Protein AF-A0A3C0UHP6-F1 (afdb_monomer_lite)

pLDDT: mean 77.52, std 13.79, range [37.81, 95.75]

Radius of gyration: 27.21 Å; chains: 1; bounding box: 69×40×89 Å

Structure (mmCIF, N/CA/C/O backbone):
data_AF-A0A3C0UHP6-F1
#
_entry.id   AF-A0A3C0UHP6-F1
#
loop_
_atom_site.group_PDB
_atom_site.id
_atom_site.type_symbol
_atom_site.label_atom_id
_atom_site.label_alt_id
_atom_site.label_comp_id
_atom_site.label_asym_id
_atom_site.label_entity_id
_atom_site.label_seq_id
_atom_site.pdbx_PDB_ins_code
_atom_site.Cartn_x
_atom_site.Cartn_y
_atom_site.Cartn_z
_atom_site.occupancy
_atom_site.B_iso_or_equiv
_atom_site.auth_seq_id
_atom_site.auth_comp_id
_atom_site.auth_asym_id
_atom_site.auth_atom_id
_atom_site.pdbx_PDB_model_num
ATOM 1 N N . SER A 1 1 ? 47.769 -12.730 -22.582 1.00 44.06 1 SER A N 1
ATOM 2 C CA . SER A 1 1 ? 48.289 -12.803 -23.960 1.00 44.06 1 SER A CA 1
ATOM 3 C C . SER A 1 1 ? 47.564 -11.748 -24.771 1.00 44.06 1 SER A C 1
ATOM 5 O O . SER A 1 1 ? 46.343 -11.801 -24.819 1.00 44.06 1 SER A O 1
ATOM 7 N N . THR A 1 2 ? 48.274 -10.755 -25.308 1.00 37.81 2 THR A N 1
ATOM 8 C CA . THR A 1 2 ? 47.690 -9.698 -26.149 1.00 37.81 2 THR A CA 1
ATOM 9 C C . THR A 1 2 ? 47.977 -10.060 -27.598 1.00 37.81 2 THR A C 1
ATOM 11 O O . THR A 1 2 ? 49.135 -10.074 -28.009 1.00 37.81 2 THR A O 1
ATOM 14 N N . THR A 1 3 ? 46.952 -10.392 -28.376 1.00 42.47 3 THR A N 1
ATOM 15 C CA . THR A 1 3 ? 47.106 -10.632 -29.815 1.00 42.47 3 THR A CA 1
ATOM 16 C C . THR A 1 3 ? 47.266 -9.299 -30.540 1.00 42.47 3 THR A C 1
ATOM 18 O O . THR A 1 3 ? 46.303 -8.550 -30.691 1.00 42.47 3 THR A O 1
ATOM 21 N N . LEU A 1 4 ? 48.482 -8.995 -30.996 1.00 44.50 4 LEU A N 1
ATOM 22 C CA . LEU A 1 4 ? 48.754 -7.865 -31.885 1.00 44.50 4 LEU A CA 1
ATOM 23 C C . LEU A 1 4 ? 48.432 -8.287 -33.325 1.00 44.50 4 LEU A C 1
ATOM 25 O O . LEU A 1 4 ? 49.255 -8.908 -33.992 1.00 44.50 4 LEU A O 1
ATOM 29 N N . SER A 1 5 ? 47.230 -7.969 -33.812 1.00 54.47 5 SER A N 1
ATOM 30 C CA . SER A 1 5 ? 46.969 -8.012 -35.256 1.00 54.47 5 SER A CA 1
ATOM 31 C C . SER A 1 5 ? 47.718 -6.862 -35.925 1.00 54.47 5 SER A C 1
ATOM 33 O O . SER A 1 5 ? 47.373 -5.694 -35.742 1.00 54.47 5 SER A O 1
ATOM 35 N N . ALA A 1 6 ? 48.755 -7.186 -36.695 1.00 47.06 6 ALA A N 1
ATOM 36 C CA . ALA A 1 6 ? 49.435 -6.232 -37.557 1.00 47.06 6 ALA A CA 1
ATOM 37 C C . ALA A 1 6 ? 48.572 -5.980 -38.804 1.00 47.06 6 ALA A C 1
ATOM 39 O O . ALA A 1 6 ? 48.630 -6.730 -39.775 1.00 47.06 6 ALA A O 1
ATOM 40 N N . ILE A 1 7 ? 47.750 -4.929 -38.777 1.00 55.16 7 ILE A N 1
ATOM 41 C CA . ILE A 1 7 ? 47.148 -4.382 -39.998 1.00 55.16 7 ILE A CA 1
ATOM 42 C C . ILE A 1 7 ? 48.220 -3.508 -40.657 1.00 55.16 7 ILE A C 1
ATOM 44 O O . ILE A 1 7 ? 48.683 -2.540 -40.050 1.00 55.16 7 ILE A O 1
ATOM 48 N N . ALA A 1 8 ? 48.647 -3.874 -41.869 1.00 54.50 8 ALA A N 1
ATOM 49 C CA . ALA A 1 8 ? 49.594 -3.088 -42.657 1.00 54.50 8 ALA A CA 1
ATOM 50 C C . ALA A 1 8 ? 49.076 -1.642 -42.835 1.00 54.50 8 ALA A C 1
ATOM 52 O O . ALA A 1 8 ? 47.868 -1.464 -42.998 1.00 54.50 8 ALA A O 1
ATOM 53 N N . PRO A 1 9 ? 49.943 -0.611 -42.801 1.00 53.06 9 PRO A N 1
ATOM 54 C CA . PRO A 1 9 ? 49.540 0.786 -42.959 1.00 53.06 9 PRO A CA 1
ATOM 55 C C . PRO A 1 9 ? 48.974 1.018 -44.367 1.00 53.06 9 PRO A C 1
ATOM 57 O O . PRO A 1 9 ? 49.699 1.289 -45.319 1.00 53.06 9 PRO A O 1
ATOM 60 N N . GLY A 1 10 ? 47.660 0.865 -44.499 1.00 60.84 10 GLY A N 1
ATOM 61 C CA . GLY A 1 10 ? 46.903 1.038 -45.730 1.00 60.84 10 GLY A CA 1
ATOM 62 C C . GLY A 1 10 ? 45.527 1.628 -45.433 1.00 60.84 10 GLY A C 1
ATOM 63 O O . GLY A 1 10 ? 44.994 1.482 -44.337 1.00 60.84 10 GLY A O 1
ATOM 64 N N . MET A 1 11 ? 44.964 2.333 -46.412 1.00 59.72 11 MET A N 1
ATOM 65 C CA . MET A 1 11 ? 43.648 2.973 -46.326 1.00 59.72 11 MET A CA 1
ATOM 66 C C . MET A 1 11 ? 42.550 1.901 -46.224 1.00 59.72 11 MET A C 1
ATOM 68 O O . MET A 1 11 ? 42.488 1.020 -47.082 1.00 59.72 11 MET A O 1
ATOM 72 N N . ILE A 1 12 ? 41.676 1.967 -45.213 1.00 63.84 12 ILE A N 1
ATOM 73 C CA . ILE A 1 12 ? 40.526 1.054 -45.111 1.00 63.84 12 ILE A CA 1
ATOM 74 C C . ILE A 1 12 ? 39.360 1.679 -45.881 1.00 63.84 12 ILE A C 1
ATOM 76 O O . ILE A 1 12 ? 39.043 2.850 -45.683 1.00 63.84 12 ILE A O 1
ATOM 80 N N . ILE A 1 13 ? 38.714 0.915 -46.763 1.00 64.56 13 ILE A N 1
ATOM 81 C CA . ILE A 1 13 ? 37.487 1.346 -47.444 1.00 64.56 13 ILE A CA 1
ATOM 82 C C . ILE A 1 13 ? 36.313 0.586 -46.829 1.00 64.56 13 ILE A C 1
ATOM 84 O O . ILE A 1 13 ? 36.203 -0.625 -47.004 1.00 64.56 13 ILE A O 1
ATOM 88 N N . VAL A 1 14 ? 35.434 1.294 -46.118 1.00 66.38 14 VAL A N 1
ATOM 89 C CA . VAL A 1 14 ? 34.210 0.731 -45.526 1.00 66.38 14 VAL A CA 1
ATOM 90 C C . VAL A 1 14 ? 33.016 1.294 -46.284 1.00 66.38 14 VAL A C 1
ATOM 92 O O . VAL A 1 14 ? 32.810 2.504 -46.303 1.00 66.38 14 VAL A O 1
ATOM 95 N N . GLY A 1 15 ? 32.255 0.435 -46.968 1.00 71.88 15 GLY A N 1
ATOM 96 C CA . GLY A 1 15 ? 31.067 0.862 -47.723 1.00 71.88 15 GLY A CA 1
ATOM 97 C C . GLY A 1 15 ? 31.342 1.911 -48.815 1.00 71.88 15 GLY A C 1
ATOM 98 O O . GLY A 1 15 ? 30.480 2.733 -49.097 1.00 71.88 15 GLY A O 1
ATOM 99 N N . GLY A 1 16 ? 32.547 1.927 -49.398 1.00 73.06 16 GLY A N 1
ATOM 100 C CA . GLY A 1 16 ? 32.967 2.923 -50.398 1.00 73.06 16 GLY A CA 1
ATOM 101 C C . GLY A 1 16 ? 33.556 4.217 -49.818 1.00 73.06 16 GLY A C 1
ATOM 102 O O . GLY A 1 16 ? 34.071 5.040 -50.574 1.00 73.06 16 GLY A O 1
ATOM 103 N N . VAL A 1 17 ? 33.553 4.386 -48.492 1.00 69.81 17 VAL A N 1
ATOM 104 C CA . VAL A 1 17 ? 34.146 5.540 -47.805 1.00 69.81 17 VAL A CA 1
ATOM 105 C C . VAL A 1 17 ? 35.569 5.207 -47.364 1.00 69.81 17 VAL A C 1
ATOM 107 O O . VAL A 1 17 ? 35.810 4.186 -46.719 1.00 69.81 17 VAL A O 1
ATOM 110 N N . LYS A 1 18 ? 36.525 6.075 -47.714 1.00 71.62 18 LYS A N 1
ATOM 111 C CA . LYS A 1 18 ? 37.921 5.981 -47.266 1.00 71.62 18 LYS A CA 1
ATOM 112 C C . LYS A 1 18 ? 38.011 6.408 -45.801 1.00 71.62 18 LYS A C 1
ATOM 114 O O . LYS A 1 18 ? 37.726 7.558 -45.483 1.00 71.62 18 LYS A O 1
ATOM 119 N N . VAL A 1 19 ? 38.427 5.493 -44.933 1.00 68.06 19 VAL A N 1
ATOM 120 C CA . VAL A 1 19 ? 38.628 5.725 -43.501 1.00 68.06 19 VAL A CA 1
ATOM 121 C C . VAL A 1 19 ? 40.115 5.595 -43.188 1.00 68.06 19 VAL A C 1
ATOM 123 O O . VAL A 1 19 ? 40.749 4.591 -43.523 1.00 68.06 19 VAL A O 1
ATOM 126 N N . ASP A 1 20 ? 40.673 6.622 -42.550 1.00 70.88 20 ASP A N 1
ATOM 127 C CA . ASP A 1 20 ? 42.045 6.594 -42.051 1.00 70.88 20 ASP A CA 1
ATOM 128 C C . ASP A 1 20 ? 42.108 5.754 -40.757 1.00 70.88 20 ASP A C 1
ATOM 130 O O . ASP A 1 20 ? 41.511 6.141 -39.745 1.00 70.88 20 ASP A O 1
ATOM 134 N N . PRO A 1 21 ? 42.810 4.605 -40.750 1.00 63.84 21 PRO A N 1
ATOM 135 C CA . PRO A 1 21 ? 42.878 3.718 -39.590 1.00 63.84 21 PRO A CA 1
ATOM 136 C C . PRO A 1 21 ? 43.678 4.283 -38.406 1.00 63.84 21 PRO A C 1
ATOM 138 O O . PRO A 1 21 ? 43.720 3.630 -37.357 1.00 63.84 21 PRO A O 1
ATOM 141 N N . VAL A 1 22 ? 44.333 5.443 -38.561 1.00 65.31 22 VAL A N 1
ATOM 142 C CA . VAL A 1 22 ? 45.051 6.152 -37.486 1.00 65.31 22 VAL A CA 1
ATOM 143 C C . VAL A 1 22 ? 44.081 6.896 -36.562 1.00 65.31 22 VAL A C 1
ATOM 145 O O . VAL A 1 22 ? 44.326 6.976 -35.363 1.00 65.31 22 VAL A O 1
ATOM 148 N N . ASN A 1 23 ? 42.944 7.359 -37.093 1.00 64.50 23 ASN A N 1
ATOM 149 C CA . ASN A 1 23 ? 41.910 8.066 -36.326 1.00 64.50 23 ASN A CA 1
ATOM 150 C C . ASN A 1 23 ? 40.816 7.132 -35.779 1.00 64.50 23 ASN A C 1
ATOM 152 O O . ASN A 1 23 ? 39.864 7.589 -35.147 1.00 64.50 23 ASN A O 1
ATOM 156 N N . LEU A 1 24 ? 40.928 5.823 -36.021 1.00 65.00 24 LEU A N 1
ATOM 157 C CA . LEU A 1 24 ? 40.020 4.837 -35.445 1.00 65.00 24 LEU A CA 1
ATOM 158 C C . LEU A 1 24 ? 40.378 4.624 -33.972 1.00 65.00 24 LEU A C 1
ATOM 160 O O . LEU A 1 24 ? 41.502 4.228 -33.660 1.00 65.00 24 LEU A O 1
ATOM 164 N N . SER A 1 25 ? 39.423 4.847 -33.068 1.00 62.50 25 SER A N 1
ATOM 165 C CA . SER A 1 25 ? 39.619 4.548 -31.649 1.00 62.50 25 SER A CA 1
ATOM 166 C C . SER A 1 25 ? 39.870 3.048 -31.469 1.00 62.50 25 SER A C 1
ATOM 168 O O . SER A 1 25 ? 38.986 2.223 -31.692 1.00 62.50 25 SER A O 1
ATOM 170 N N . ARG A 1 26 ? 41.101 2.689 -31.086 1.00 65.69 26 ARG A N 1
ATOM 171 C CA . ARG A 1 26 ? 41.510 1.316 -30.721 1.00 65.69 26 ARG A CA 1
ATOM 172 C C . ARG A 1 26 ? 41.445 1.083 -29.217 1.00 65.69 26 ARG A C 1
ATOM 174 O O . ARG A 1 26 ? 41.936 0.071 -28.716 1.00 65.69 26 ARG A O 1
ATOM 181 N N . ASP A 1 27 ? 40.881 2.047 -28.500 1.00 66.75 27 ASP A N 1
ATOM 182 C CA . ASP A 1 27 ? 40.755 2.015 -27.059 1.00 66.75 27 ASP A CA 1
ATOM 183 C C . ASP A 1 27 ? 39.631 1.059 -26.665 1.00 66.75 27 ASP A C 1
ATOM 185 O O . ASP A 1 27 ? 38.471 1.426 -26.448 1.00 66.75 27 ASP A O 1
ATOM 189 N N . THR A 1 28 ? 39.994 -0.218 -26.640 1.00 61.91 28 THR A N 1
ATOM 190 C CA . THR A 1 28 ? 39.111 -1.298 -26.212 1.00 61.91 28 THR A CA 1
ATOM 191 C C . THR A 1 28 ? 38.691 -1.110 -24.759 1.00 61.91 28 THR A C 1
ATOM 193 O O . THR A 1 28 ? 37.546 -1.408 -24.447 1.00 61.91 28 THR A O 1
ATOM 196 N N . ALA A 1 29 ? 39.539 -0.539 -23.895 1.00 63.97 29 ALA A N 1
ATOM 197 C CA . ALA A 1 29 ? 39.235 -0.324 -22.482 1.00 63.97 29 ALA A CA 1
ATOM 198 C C . ALA A 1 29 ? 38.136 0.733 -22.276 1.00 63.97 29 ALA A C 1
ATOM 200 O O . ALA A 1 29 ? 37.159 0.475 -21.571 1.00 63.97 29 ALA A O 1
ATOM 201 N N . ASN A 1 30 ? 38.231 1.892 -22.935 1.00 65.12 30 ASN A N 1
ATOM 202 C CA . ASN A 1 30 ? 37.184 2.915 -22.857 1.00 65.12 30 ASN A CA 1
ATOM 203 C C . ASN A 1 30 ? 35.904 2.505 -23.598 1.00 65.12 30 ASN A C 1
ATOM 205 O O . ASN A 1 30 ? 34.802 2.811 -23.135 1.00 65.12 30 ASN A O 1
ATOM 209 N N . SER A 1 31 ? 36.025 1.758 -24.698 1.00 65.62 31 SER A N 1
ATOM 210 C CA . SER A 1 31 ? 34.866 1.229 -25.426 1.00 65.62 31 SER A CA 1
ATOM 211 C C . SER A 1 31 ? 34.112 0.172 -24.607 1.00 65.62 31 SER A C 1
ATOM 213 O O . SER A 1 31 ? 32.894 0.258 -24.500 1.00 65.62 31 SER A O 1
ATOM 215 N N . LEU A 1 32 ? 34.814 -0.768 -23.958 1.00 64.31 32 LEU A N 1
ATOM 216 C CA . LEU A 1 32 ? 34.223 -1.777 -23.063 1.00 64.31 32 LEU A CA 1
ATOM 217 C C . LEU A 1 32 ? 33.537 -1.139 -21.850 1.00 64.31 32 LEU A C 1
ATOM 219 O O . LEU A 1 32 ? 32.405 -1.496 -21.542 1.00 64.31 32 LEU A O 1
ATOM 223 N N . ASN A 1 33 ? 34.171 -0.158 -21.201 1.00 67.62 33 ASN A N 1
ATOM 224 C CA . ASN A 1 33 ? 33.570 0.550 -20.064 1.00 67.62 33 ASN A CA 1
ATOM 225 C C . ASN A 1 33 ? 32.315 1.344 -20.459 1.00 67.62 33 ASN A C 1
ATOM 227 O O . ASN A 1 33 ? 31.377 1.460 -19.673 1.00 67.62 33 ASN A O 1
ATOM 231 N N . THR A 1 34 ? 32.290 1.902 -21.671 1.00 69.88 34 THR A N 1
ATOM 232 C CA . THR A 1 34 ? 31.124 2.631 -22.187 1.00 69.88 34 THR A CA 1
ATOM 233 C C . THR A 1 34 ? 30.005 1.670 -22.582 1.00 69.88 34 THR A C 1
ATOM 235 O O . THR A 1 34 ? 28.856 1.901 -22.219 1.00 69.88 34 THR A O 1
ATOM 238 N N . LEU A 1 35 ? 30.334 0.561 -23.253 1.00 68.62 35 LEU A N 1
ATOM 239 C CA . LEU A 1 35 ? 29.380 -0.495 -23.597 1.00 68.62 35 LEU A CA 1
ATOM 240 C C . LEU A 1 35 ? 28.770 -1.133 -22.347 1.00 68.62 35 LEU A C 1
ATOM 242 O O . LEU A 1 35 ? 27.560 -1.303 -22.310 1.00 68.62 35 LEU A O 1
ATOM 246 N N . GLY A 1 36 ? 29.567 -1.410 -21.309 1.00 60.06 36 GLY A N 1
ATOM 247 C CA . GLY A 1 36 ? 29.069 -1.914 -20.025 1.00 60.06 36 GLY A CA 1
ATOM 248 C C . GLY A 1 36 ? 28.007 -0.993 -19.421 1.00 60.06 36 GLY A C 1
ATOM 249 O O . GLY A 1 36 ? 26.898 -1.435 -19.156 1.00 60.06 36 GLY A O 1
ATOM 250 N N . LYS A 1 37 ? 28.281 0.318 -19.350 1.00 65.38 37 LYS A N 1
ATOM 251 C CA . LYS A 1 37 ? 27.297 1.316 -18.890 1.00 65.38 37 LYS A CA 1
ATOM 252 C C . LYS A 1 37 ? 26.027 1.356 -19.748 1.00 65.38 37 LYS A C 1
ATOM 254 O O . LYS A 1 37 ? 24.949 1.596 -19.214 1.00 65.38 37 LYS A O 1
ATOM 259 N N . ILE A 1 38 ? 26.147 1.163 -21.064 1.00 68.75 38 ILE A N 1
ATOM 260 C CA . ILE A 1 38 ? 24.998 1.128 -21.983 1.00 68.75 38 ILE A CA 1
ATOM 261 C C . ILE A 1 38 ? 24.155 -0.129 -21.739 1.00 68.75 38 ILE A C 1
ATOM 263 O O . ILE A 1 38 ? 22.936 -0.022 -21.627 1.00 68.75 38 ILE A O 1
ATOM 267 N N . PHE A 1 39 ? 24.787 -1.298 -21.611 1.00 67.62 39 PHE A N 1
ATOM 268 C CA . PHE A 1 39 ? 24.093 -2.550 -21.306 1.00 67.62 39 PHE A CA 1
ATOM 269 C C . PHE A 1 39 ? 23.428 -2.513 -19.926 1.00 67.62 39 PHE A C 1
ATOM 271 O O . PHE A 1 39 ? 22.295 -2.975 -19.798 1.00 67.62 39 PHE A O 1
ATOM 278 N N . ASP A 1 40 ? 24.066 -1.901 -18.925 1.00 72.31 40 ASP A N 1
ATOM 279 C CA . ASP A 1 40 ? 23.478 -1.709 -17.596 1.00 72.31 40 ASP A CA 1
ATOM 280 C C . ASP A 1 40 ? 22.230 -0.818 -17.664 1.00 72.31 40 ASP A C 1
ATOM 282 O O . ASP A 1 40 ? 21.188 -1.163 -17.112 1.00 72.31 40 ASP A O 1
ATOM 286 N N . GLN A 1 41 ? 22.290 0.305 -18.390 1.00 65.19 41 GLN A N 1
ATOM 287 C CA . GLN A 1 41 ? 21.130 1.186 -18.578 1.00 65.19 41 GLN A CA 1
ATOM 288 C C . GLN A 1 41 ? 19.990 0.496 -19.326 1.00 65.19 41 GLN A C 1
ATOM 290 O O . GLN A 1 41 ? 18.830 0.664 -18.954 1.00 65.19 41 GLN A O 1
ATOM 295 N N . GLN A 1 42 ? 20.313 -0.275 -20.367 1.00 69.69 42 GLN A N 1
ATOM 296 C CA . GLN A 1 42 ? 19.319 -1.049 -21.098 1.00 69.69 42 GLN A CA 1
ATOM 297 C C . GLN A 1 42 ? 18.659 -2.087 -20.182 1.00 69.69 42 GLN A C 1
ATOM 299 O O . GLN A 1 42 ? 17.436 -2.145 -20.123 1.00 69.69 42 GLN A O 1
ATOM 304 N N . THR A 1 43 ? 19.454 -2.822 -19.404 1.00 74.56 43 THR A N 1
ATOM 305 C CA . THR A 1 43 ? 18.957 -3.831 -18.458 1.00 74.56 43 THR A CA 1
ATOM 306 C C . THR A 1 43 ? 18.057 -3.205 -17.388 1.00 74.56 43 THR A C 1
ATOM 308 O O . THR A 1 43 ? 16.981 -3.721 -17.104 1.00 74.56 43 THR A O 1
ATOM 311 N N . VAL A 1 44 ? 18.451 -2.060 -16.817 1.00 77.12 44 VAL A N 1
ATOM 312 C CA . VAL A 1 44 ? 17.630 -1.327 -15.835 1.00 77.12 44 VAL A CA 1
ATOM 313 C C . VAL A 1 44 ? 16.326 -0.835 -16.458 1.00 77.12 44 VAL A C 1
ATOM 315 O O . VAL A 1 44 ? 15.272 -0.922 -15.834 1.00 77.12 44 VAL A O 1
ATOM 318 N N . LYS A 1 45 ? 16.369 -0.332 -17.694 1.00 78.62 45 LYS A N 1
ATOM 319 C CA . LYS A 1 45 ? 15.166 0.117 -18.395 1.00 78.62 45 LYS A CA 1
ATOM 320 C C . LYS A 1 45 ? 14.207 -1.045 -18.657 1.00 78.62 45 LYS A C 1
ATOM 322 O O . LYS A 1 45 ? 13.018 -0.904 -18.400 1.00 78.62 45 LYS A O 1
ATOM 327 N N . GLU A 1 46 ? 14.719 -2.192 -19.096 1.00 75.75 46 GLU A N 1
ATOM 328 C CA . GLU A 1 46 ? 13.925 -3.409 -19.296 1.00 75.75 46 GLU A CA 1
ATOM 329 C C . GLU A 1 46 ? 13.282 -3.877 -17.976 1.00 75.75 46 GLU A C 1
ATOM 331 O O . GLU A 1 46 ? 12.095 -4.188 -17.950 1.00 75.75 46 GLU A O 1
ATOM 336 N N . GLN A 1 47 ? 14.012 -3.835 -16.854 1.00 81.75 47 GLN A N 1
ATOM 337 C CA . GLN A 1 47 ? 13.467 -4.120 -15.517 1.00 81.75 47 GLN A CA 1
ATOM 338 C C . GLN A 1 47 ? 12.338 -3.158 -15.117 1.00 81.75 47 GLN A C 1
ATOM 340 O O . GLN A 1 47 ? 11.290 -3.586 -14.631 1.00 81.75 47 GLN A O 1
ATOM 345 N N . GLN A 1 48 ? 12.518 -1.856 -15.350 1.00 84.19 48 GLN A N 1
ATOM 346 C CA . GLN A 1 48 ? 11.504 -0.841 -15.052 1.00 84.19 48 GLN A CA 1
ATOM 347 C C . GLN A 1 48 ? 10.260 -0.977 -15.940 1.00 84.19 48 GLN A C 1
ATOM 349 O O . GLN A 1 48 ? 9.141 -0.806 -15.457 1.00 84.19 48 GLN A O 1
ATOM 354 N N . GLU A 1 49 ? 10.433 -1.319 -17.218 1.00 85.31 49 GLU A N 1
ATOM 355 C CA . GLU A 1 49 ? 9.327 -1.598 -18.138 1.00 85.31 49 GLU A CA 1
ATOM 356 C C . GLU A 1 49 ? 8.556 -2.854 -17.710 1.00 85.31 49 GLU A C 1
ATOM 358 O O . GLU A 1 49 ? 7.328 -2.814 -17.624 1.00 85.31 49 GLU A O 1
ATOM 363 N N . LEU A 1 50 ? 9.256 -3.933 -17.341 1.00 82.50 50 LEU A N 1
ATOM 364 C CA . LEU A 1 50 ? 8.638 -5.150 -16.802 1.00 82.50 50 LEU A CA 1
ATOM 365 C C . LEU A 1 50 ? 7.854 -4.866 -15.513 1.00 82.50 50 LEU A C 1
ATOM 367 O O . LEU A 1 50 ? 6.718 -5.315 -15.377 1.00 82.50 50 LEU A O 1
ATOM 371 N N . ALA A 1 51 ? 8.423 -4.089 -14.588 1.00 87.38 51 ALA A N 1
ATOM 372 C CA . ALA A 1 51 ? 7.744 -3.676 -13.361 1.00 87.38 51 ALA A CA 1
ATOM 373 C C . ALA A 1 51 ? 6.502 -2.818 -13.641 1.00 87.38 51 ALA A C 1
ATOM 375 O O . ALA A 1 51 ? 5.467 -2.999 -13.002 1.00 87.38 51 ALA A O 1
ATOM 376 N N . SER A 1 52 ? 6.579 -1.904 -14.613 1.00 89.75 52 SER A N 1
ATOM 377 C CA . SER A 1 52 ? 5.439 -1.078 -15.017 1.00 89.75 52 SER A CA 1
ATOM 378 C C . SER A 1 52 ? 4.300 -1.924 -15.586 1.00 89.75 52 SER A C 1
ATOM 380 O O . SER A 1 52 ? 3.152 -1.723 -15.199 1.00 89.75 52 SER A O 1
ATOM 382 N N . VAL A 1 53 ? 4.609 -2.875 -16.474 1.00 89.25 53 VAL A N 1
ATOM 383 C CA . VAL A 1 53 ? 3.611 -3.776 -17.074 1.00 89.25 53 VAL A CA 1
ATOM 384 C C . VAL A 1 53 ? 3.015 -4.711 -16.019 1.00 89.25 53 VAL A C 1
ATOM 386 O O . VAL A 1 53 ? 1.806 -4.931 -16.003 1.00 89.25 53 VAL A O 1
ATOM 389 N N . PHE A 1 54 ? 3.840 -5.224 -15.101 1.00 88.56 54 PHE A N 1
ATOM 390 C CA . PHE A 1 54 ? 3.361 -5.986 -13.949 1.00 88.56 54 PHE A CA 1
ATOM 391 C C . PHE A 1 54 ? 2.367 -5.174 -13.111 1.00 88.56 54 PHE A C 1
ATOM 393 O O . PHE A 1 54 ? 1.273 -5.658 -12.837 1.00 88.56 54 PHE A O 1
ATOM 400 N N . GLY A 1 55 ? 2.730 -3.945 -12.728 1.00 90.00 55 GLY A N 1
ATOM 401 C CA . GLY A 1 55 ? 1.880 -3.078 -11.914 1.00 90.00 55 GLY A CA 1
ATOM 402 C C . GLY A 1 55 ? 0.554 -2.748 -12.598 1.00 90.00 55 GLY A C 1
ATOM 403 O O . GLY A 1 55 ? -0.487 -2.797 -11.952 1.00 90.00 55 GLY A O 1
ATOM 404 N N . GLU A 1 56 ? 0.574 -2.473 -13.903 1.00 90.62 56 GLU A N 1
ATOM 405 C CA . GLU A 1 56 ? -0.639 -2.239 -14.696 1.00 90.62 56 GLU A CA 1
ATOM 406 C C . GLU A 1 56 ? -1.619 -3.410 -14.602 1.00 90.62 56 GLU A C 1
ATOM 408 O O . GLU A 1 56 ? -2.788 -3.213 -14.271 1.00 90.62 56 GLU A O 1
ATOM 413 N N . VAL A 1 57 ? -1.131 -4.632 -14.817 1.00 88.31 57 VAL A N 1
ATOM 414 C CA . VAL A 1 57 ? -1.976 -5.829 -14.765 1.00 88.31 57 VAL A CA 1
ATOM 415 C C . VAL A 1 57 ? -2.410 -6.145 -13.337 1.00 88.31 57 VAL A C 1
ATOM 417 O O . VAL A 1 57 ? -3.590 -6.371 -13.089 1.00 88.31 57 VAL A O 1
ATOM 420 N N . ALA A 1 58 ? -1.484 -6.152 -12.381 1.00 88.88 58 ALA A N 1
ATOM 421 C CA . ALA A 1 58 ? -1.766 -6.620 -11.032 1.00 88.88 58 ALA A CA 1
ATOM 422 C C . ALA A 1 58 ? -2.703 -5.675 -10.258 1.00 88.88 58 ALA A C 1
ATOM 424 O O . ALA A 1 58 ? -3.657 -6.152 -9.646 1.00 88.88 58 ALA A O 1
ATOM 425 N N . PHE A 1 59 ? -2.498 -4.352 -10.320 1.00 92.06 59 PHE A N 1
ATOM 426 C CA . PHE A 1 59 ? -3.416 -3.397 -9.682 1.00 92.06 59 PHE A CA 1
ATOM 427 C C . PHE A 1 59 ? -4.797 -3.392 -10.355 1.00 92.06 59 PHE A C 1
ATOM 429 O O . PHE A 1 59 ? -5.812 -3.319 -9.663 1.00 92.06 59 PHE A O 1
ATOM 436 N N . GLY A 1 60 ? -4.854 -3.555 -11.681 1.00 89.50 60 GLY A N 1
ATOM 437 C CA . GLY A 1 60 ? -6.121 -3.701 -12.400 1.00 89.50 60 GLY A CA 1
ATOM 438 C C . GLY A 1 60 ? -6.897 -4.966 -12.003 1.00 89.50 60 GLY A C 1
ATOM 439 O O . GLY A 1 60 ? -8.118 -4.920 -11.840 1.00 89.50 60 GLY A O 1
ATOM 440 N N . GLU A 1 61 ? -6.211 -6.095 -11.796 1.00 86.94 61 GLU A N 1
ATOM 441 C CA . GLU A 1 61 ? -6.840 -7.336 -11.319 1.00 86.94 61 GLU A CA 1
ATOM 442 C C . GLU A 1 61 ? -7.322 -7.228 -9.866 1.00 86.94 61 GLU A C 1
ATOM 444 O O . GLU A 1 61 ? -8.421 -7.694 -9.561 1.00 86.94 61 GLU A O 1
ATOM 449 N N . ILE A 1 62 ? -6.565 -6.565 -8.981 1.00 88.50 62 ILE A N 1
ATOM 450 C CA . ILE A 1 62 ? -7.029 -6.307 -7.608 1.00 88.50 62 ILE A CA 1
ATOM 451 C C . ILE A 1 62 ? -8.296 -5.457 -7.613 1.00 88.50 62 ILE A C 1
ATOM 453 O O . ILE A 1 62 ? -9.226 -5.760 -6.869 1.00 88.50 62 ILE A O 1
ATOM 457 N N . HIS A 1 63 ? -8.369 -4.430 -8.463 1.00 88.81 63 HIS A N 1
ATOM 458 C CA . HIS A 1 63 ? -9.566 -3.604 -8.564 1.00 88.81 63 HIS A CA 1
ATOM 459 C C . HIS A 1 63 ? -10.801 -4.438 -8.939 1.00 88.81 63 HIS A C 1
ATOM 461 O O . HIS A 1 63 ? -11.840 -4.349 -8.287 1.00 88.81 63 HIS A O 1
ATOM 467 N N . LYS A 1 64 ? -10.699 -5.319 -9.938 1.00 86.38 64 LYS A N 1
ATOM 468 C CA . LYS A 1 64 ? -11.819 -6.206 -10.306 1.00 86.38 64 LYS A CA 1
ATOM 469 C C . LYS A 1 64 ? -12.201 -7.136 -9.167 1.00 86.38 64 LYS A C 1
ATOM 471 O O . LYS A 1 64 ? -13.374 -7.244 -8.835 1.00 86.38 64 LYS A O 1
ATOM 476 N N . LEU A 1 65 ? -11.204 -7.753 -8.537 1.00 85.38 65 LEU A N 1
ATOM 477 C CA . LEU A 1 65 ? -11.420 -8.616 -7.388 1.00 85.38 65 LEU A CA 1
ATOM 478 C C . LEU A 1 65 ? -12.113 -7.861 -6.244 1.00 85.38 65 LEU A C 1
ATOM 480 O O . LEU A 1 65 ? -13.004 -8.421 -5.611 1.00 85.38 65 LEU A O 1
ATOM 484 N N . SER A 1 66 ? -11.759 -6.593 -6.009 1.00 86.81 66 SER A N 1
ATOM 485 C CA . SER A 1 66 ? -12.445 -5.749 -5.029 1.00 86.81 66 SER A CA 1
ATOM 486 C C . SER A 1 66 ? -13.902 -5.502 -5.401 1.00 86.81 66 SER A C 1
ATOM 488 O O . SER A 1 66 ? -14.769 -5.685 -4.555 1.00 86.81 66 SER A O 1
ATOM 490 N N . VAL A 1 67 ? -14.202 -5.211 -6.671 1.00 87.62 67 VAL A N 1
ATOM 491 C CA . VAL A 1 67 ? -15.584 -5.036 -7.144 1.00 87.62 67 VAL A CA 1
ATOM 492 C C . VAL A 1 67 ? -16.389 -6.329 -6.978 1.00 87.62 67 VAL A C 1
ATOM 494 O O . VAL A 1 67 ? -17.492 -6.293 -6.436 1.00 87.62 67 VAL A O 1
ATOM 497 N N . ASP A 1 68 ? -15.824 -7.473 -7.369 1.00 86.50 68 ASP A N 1
ATOM 498 C CA . ASP A 1 68 ? -16.482 -8.783 -7.292 1.00 86.50 68 ASP A CA 1
ATOM 499 C C . ASP A 1 68 ? -16.763 -9.222 -5.844 1.00 86.50 68 ASP A C 1
ATOM 501 O O . ASP A 1 68 ? -17.752 -9.909 -5.583 1.00 86.50 68 ASP A O 1
ATOM 505 N N . ASN A 1 69 ? -15.912 -8.817 -4.895 1.00 81.75 69 ASN A N 1
ATOM 506 C CA . ASN A 1 69 ? -16.060 -9.133 -3.471 1.00 81.75 69 ASN A CA 1
ATOM 507 C C . ASN A 1 69 ? -16.712 -8.006 -2.650 1.00 81.75 69 ASN A C 1
ATOM 509 O O . ASN A 1 69 ? -16.889 -8.165 -1.442 1.00 81.75 69 ASN A O 1
ATOM 513 N N . GLY A 1 70 ? -17.081 -6.884 -3.276 1.00 84.31 70 GLY A N 1
ATOM 514 C CA . GLY A 1 70 ? -17.673 -5.730 -2.597 1.00 84.31 70 GLY A CA 1
ATOM 515 C C . GLY A 1 70 ? -16.719 -4.982 -1.660 1.00 84.31 70 GLY A C 1
ATOM 516 O O . GLY A 1 70 ? -17.186 -4.356 -0.711 1.00 84.31 70 GLY A O 1
ATOM 517 N N . TRP A 1 71 ? -15.408 -5.058 -1.898 1.00 84.56 71 TRP A N 1
ATOM 518 C CA . TRP A 1 71 ? -14.409 -4.281 -1.165 1.00 84.56 71 TRP A CA 1
ATOM 519 C C . TRP A 1 71 ? -14.324 -2.871 -1.741 1.00 84.56 71 TRP A C 1
ATOM 521 O O . TRP A 1 71 ? -14.129 -2.682 -2.943 1.00 84.56 71 TRP A O 1
ATOM 531 N N . ASN A 1 72 ? -14.453 -1.879 -0.874 1.00 85.94 72 ASN A N 1
ATOM 532 C CA . ASN A 1 72 ? -14.268 -0.482 -1.222 1.00 85.94 72 ASN A CA 1
ATOM 533 C C . ASN A 1 72 ? -12.777 -0.117 -1.200 1.00 85.94 72 ASN A C 1
ATOM 535 O O . ASN A 1 72 ? -11.943 -0.837 -0.646 1.00 85.94 72 ASN A O 1
ATOM 539 N N . ASP A 1 73 ? -12.438 1.028 -1.794 1.00 84.56 73 ASP A N 1
ATOM 540 C CA . ASP A 1 73 ? -11.115 1.640 -1.625 1.00 84.56 73 ASP A CA 1
ATOM 541 C C . ASP A 1 73 ? -10.782 1.751 -0.139 1.00 84.56 73 ASP A C 1
ATOM 543 O O . ASP A 1 73 ? -11.658 2.080 0.653 1.00 84.56 73 ASP A O 1
ATOM 547 N N . GLY A 1 74 ? -9.543 1.468 0.253 1.00 78.38 74 GLY A N 1
ATOM 548 C CA . GLY A 1 74 ? -9.135 1.491 1.661 1.00 78.38 74 GLY A CA 1
ATOM 549 C C . GLY A 1 74 ? -9.657 0.336 2.526 1.00 78.38 74 GLY A C 1
ATOM 550 O O . GLY A 1 74 ? -9.328 0.296 3.705 1.00 78.38 74 GLY A O 1
ATOM 551 N N . ASP A 1 75 ? -10.411 -0.627 1.986 1.00 79.19 75 ASP A N 1
ATOM 552 C CA . ASP A 1 75 ? -10.742 -1.828 2.757 1.00 79.19 75 ASP A CA 1
ATOM 553 C C . ASP A 1 75 ? -9.475 -2.684 2.994 1.00 79.19 75 ASP A C 1
ATOM 555 O O . ASP A 1 75 ? -8.618 -2.792 2.101 1.00 79.19 75 ASP A O 1
ATOM 559 N N . PRO A 1 76 ? -9.342 -3.359 4.155 1.00 75.62 76 PRO A N 1
ATOM 560 C CA . PRO A 1 76 ? -8.110 -4.050 4.544 1.00 75.62 76 PRO A CA 1
ATOM 561 C C . PRO A 1 76 ? -7.600 -5.074 3.525 1.00 75.62 76 PRO A C 1
ATOM 563 O O . PRO A 1 76 ? -6.394 -5.190 3.311 1.00 75.62 76 PRO A O 1
ATOM 566 N N . GLN A 1 77 ? -8.504 -5.805 2.865 1.00 77.69 77 GLN A N 1
ATOM 567 C CA . GLN A 1 77 ? -8.157 -6.800 1.845 1.00 77.69 77 GLN A CA 1
ATOM 568 C C . GLN A 1 77 ? -7.525 -6.140 0.615 1.00 77.69 77 GLN A C 1
ATOM 570 O O . GLN A 1 77 ? -6.544 -6.646 0.065 1.00 77.69 77 GLN A O 1
ATOM 575 N N . LYS A 1 78 ? -8.060 -4.989 0.198 1.00 83.56 78 LYS A N 1
ATOM 576 C CA . LYS A 1 78 ? -7.566 -4.251 -0.964 1.00 83.56 78 LYS A CA 1
ATOM 577 C C . LYS A 1 78 ? -6.221 -3.589 -0.665 1.00 83.56 78 LYS A C 1
ATOM 579 O O . LYS A 1 78 ? -5.295 -3.727 -1.464 1.00 83.56 78 LYS A O 1
ATOM 584 N N . ILE A 1 79 ? -6.072 -2.991 0.522 1.00 83.06 79 ILE A N 1
ATOM 585 C CA . ILE A 1 79 ? -4.796 -2.446 1.023 1.00 83.06 79 ILE A CA 1
ATOM 586 C C . ILE A 1 79 ? -3.711 -3.525 1.039 1.00 83.06 79 ILE A C 1
ATOM 588 O O . ILE A 1 79 ? -2.614 -3.323 0.514 1.00 83.06 79 ILE A O 1
ATOM 592 N N . ALA A 1 80 ? -4.021 -4.684 1.621 1.00 78.38 80 ALA A N 1
ATOM 593 C CA . ALA A 1 80 ? -3.118 -5.824 1.707 1.00 78.38 80 ALA A CA 1
ATOM 594 C C . ALA A 1 80 ? -2.605 -6.262 0.328 1.00 78.38 80 ALA A C 1
ATOM 596 O O . ALA A 1 80 ? -1.399 -6.423 0.123 1.00 78.38 80 ALA A O 1
ATOM 597 N N . LEU A 1 81 ? -3.514 -6.430 -0.633 1.00 85.44 81 LEU A N 1
ATOM 598 C CA . LEU A 1 81 ? -3.150 -6.830 -1.987 1.00 85.44 81 LEU A CA 1
ATOM 599 C C . LEU A 1 81 ? -2.339 -5.742 -2.702 1.00 85.44 81 LEU A C 1
ATOM 601 O O . LEU A 1 81 ? -1.352 -6.064 -3.366 1.00 85.44 81 LEU A O 1
ATOM 605 N N . HIS A 1 82 ? -2.684 -4.464 -2.518 1.00 91.56 82 HIS A N 1
ATOM 606 C CA . HIS A 1 82 ? -1.896 -3.351 -3.046 1.00 91.56 82 HIS A CA 1
ATOM 607 C C . HIS A 1 82 ? -0.471 -3.347 -2.495 1.00 91.56 82 HIS A C 1
ATOM 609 O O . HIS A 1 82 ? 0.477 -3.168 -3.259 1.00 91.56 82 HIS A O 1
ATOM 615 N N . ALA A 1 83 ? -0.296 -3.606 -1.199 1.00 86.88 83 ALA A N 1
ATOM 616 C CA . ALA A 1 83 ? 1.022 -3.703 -0.589 1.00 86.88 83 ALA A CA 1
ATOM 617 C C . ALA A 1 83 ? 1.845 -4.867 -1.169 1.00 86.88 83 ALA A C 1
ATOM 619 O O . ALA A 1 83 ? 3.022 -4.695 -1.489 1.00 86.88 83 ALA A O 1
ATOM 620 N N . ILE A 1 84 ? 1.240 -6.040 -1.381 1.00 85.25 84 ILE A N 1
ATOM 621 C CA . ILE A 1 84 ? 1.943 -7.168 -2.013 1.00 85.25 84 ILE A CA 1
ATOM 622 C C . ILE A 1 84 ? 2.356 -6.808 -3.449 1.00 85.25 84 ILE A C 1
ATOM 624 O O . ILE A 1 84 ? 3.515 -7.014 -3.815 1.00 85.25 84 ILE A O 1
ATOM 628 N N . VAL A 1 85 ? 1.456 -6.229 -4.254 1.00 90.00 85 VAL A N 1
ATOM 629 C CA . VAL A 1 85 ? 1.791 -5.803 -5.627 1.00 90.00 85 VAL A CA 1
ATOM 630 C C . VAL A 1 85 ? 2.890 -4.756 -5.625 1.00 90.00 85 VAL A C 1
ATOM 632 O O . VAL A 1 85 ? 3.845 -4.890 -6.384 1.00 90.00 85 VAL A O 1
ATOM 635 N N . GLY A 1 86 ? 2.809 -3.748 -4.758 1.00 91.25 86 GLY A N 1
ATOM 636 C CA . GLY A 1 86 ? 3.844 -2.728 -4.631 1.00 91.25 86 GLY A CA 1
ATOM 637 C C . GLY A 1 86 ? 5.213 -3.325 -4.302 1.00 91.25 86 GLY A C 1
ATOM 638 O O . GLY A 1 86 ? 6.212 -2.950 -4.916 1.00 91.25 86 GLY A O 1
ATOM 639 N N . ALA A 1 87 ? 5.269 -4.299 -3.391 1.00 85.31 87 ALA A N 1
ATOM 640 C CA . ALA A 1 87 ? 6.507 -4.977 -3.021 1.00 85.31 87 ALA A CA 1
ATOM 641 C C . ALA A 1 87 ? 7.119 -5.759 -4.196 1.00 85.31 87 ALA A C 1
ATOM 643 O O . ALA A 1 87 ? 8.309 -5.610 -4.481 1.00 85.31 87 ALA A O 1
ATOM 644 N N . VAL A 1 88 ? 6.306 -6.546 -4.909 1.00 85.00 88 VAL A N 1
ATOM 645 C CA . VAL A 1 88 ? 6.756 -7.315 -6.083 1.00 85.00 88 VAL A CA 1
ATOM 646 C C . VAL A 1 88 ? 7.186 -6.379 -7.212 1.00 85.00 88 VAL A C 1
ATOM 648 O O . VAL A 1 88 ? 8.269 -6.542 -7.774 1.00 85.00 88 VAL A O 1
ATOM 651 N N . MET A 1 89 ? 6.385 -5.349 -7.497 1.00 90.88 89 MET A N 1
ATOM 652 C CA . MET A 1 89 ? 6.680 -4.335 -8.508 1.00 90.88 89 MET A CA 1
ATOM 653 C C . MET A 1 89 ? 8.019 -3.645 -8.228 1.00 90.88 89 MET A C 1
ATOM 655 O O . MET A 1 89 ? 8.831 -3.484 -9.139 1.00 90.88 89 MET A O 1
ATOM 659 N N . ALA A 1 90 ? 8.279 -3.267 -6.974 1.00 88.38 90 ALA A N 1
ATOM 660 C CA . ALA A 1 90 ? 9.544 -2.658 -6.588 1.00 88.38 90 ALA A CA 1
ATOM 661 C C . ALA A 1 90 ? 10.733 -3.592 -6.833 1.00 88.38 90 ALA A C 1
ATOM 663 O O . ALA A 1 90 ? 11.705 -3.165 -7.452 1.00 88.38 90 ALA A O 1
ATOM 664 N N . GLN A 1 91 ? 10.644 -4.862 -6.424 1.00 82.31 91 GLN A N 1
ATOM 665 C CA . GLN A 1 91 ? 11.716 -5.837 -6.655 1.00 82.31 91 GLN A CA 1
ATOM 666 C C . GLN A 1 91 ? 11.996 -6.049 -8.147 1.00 82.31 91 GLN A C 1
ATOM 668 O O . GLN A 1 91 ? 13.157 -6.104 -8.547 1.00 82.31 91 GLN A O 1
ATOM 673 N N . MET A 1 92 ? 10.948 -6.119 -8.975 1.00 80.06 92 MET A N 1
ATOM 674 C CA . MET A 1 92 ? 11.089 -6.234 -10.430 1.00 80.06 92 MET A CA 1
ATOM 675 C C . MET A 1 92 ? 11.762 -5.004 -11.048 1.00 80.06 92 MET A C 1
ATOM 677 O O . MET A 1 92 ? 12.538 -5.145 -11.987 1.00 80.06 92 MET A O 1
ATOM 681 N N . GLY A 1 93 ? 11.491 -3.812 -10.509 1.00 83.12 93 GLY A N 1
ATOM 682 C CA . GLY A 1 93 ? 12.041 -2.540 -10.987 1.00 83.12 93 GLY A CA 1
ATOM 683 C C . GLY A 1 93 ? 13.412 -2.171 -10.411 1.00 83.12 93 GLY A C 1
ATOM 684 O O . GLY A 1 93 ? 13.883 -1.060 -10.658 1.00 83.12 93 GLY A O 1
ATOM 685 N N . GLY A 1 94 ? 14.035 -3.057 -9.625 1.00 78.62 94 GLY A N 1
ATOM 686 C CA . GLY A 1 94 ? 15.339 -2.831 -8.988 1.00 78.62 94 GLY A CA 1
ATOM 687 C C . GLY A 1 94 ? 15.299 -2.015 -7.687 1.00 78.62 94 GLY A C 1
ATOM 688 O O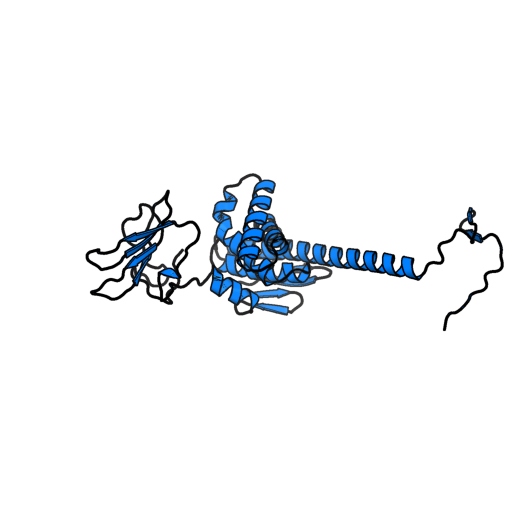 . GLY A 1 94 ? 16.346 -1.588 -7.202 1.00 78.62 94 GLY A O 1
ATOM 689 N N . GLY A 1 95 ? 14.112 -1.781 -7.125 1.00 83.25 95 GLY A N 1
ATOM 690 C CA . GLY A 1 95 ? 13.900 -1.140 -5.827 1.00 83.25 95 GLY A CA 1
ATOM 691 C C . GLY A 1 95 ? 13.730 -2.142 -4.680 1.00 83.25 95 GLY A C 1
ATOM 692 O O . GLY A 1 95 ? 13.694 -3.358 -4.871 1.00 83.25 95 GLY A O 1
ATOM 693 N N . ASP A 1 96 ? 13.608 -1.630 -3.455 1.00 83.19 96 ASP A N 1
ATOM 694 C CA . ASP A 1 96 ? 13.377 -2.456 -2.272 1.00 83.19 96 ASP A CA 1
ATOM 695 C C . ASP A 1 96 ? 11.883 -2.752 -2.044 1.00 83.19 96 ASP A C 1
ATOM 697 O O . ASP A 1 96 ? 11.019 -1.878 -2.151 1.00 83.19 96 ASP A O 1
ATOM 701 N N . ALA A 1 97 ? 11.590 -4.008 -1.691 1.00 79.75 97 ALA A N 1
ATOM 702 C CA . ALA A 1 97 ? 10.231 -4.506 -1.467 1.00 79.75 97 ALA A CA 1
ATOM 703 C C . ALA A 1 97 ? 9.475 -3.715 -0.387 1.00 79.75 97 ALA A C 1
ATOM 705 O O . ALA A 1 97 ? 8.273 -3.498 -0.502 1.00 79.75 97 ALA A O 1
ATOM 706 N N . LEU A 1 98 ? 10.200 -3.280 0.647 1.00 80.12 98 LEU A N 1
ATOM 707 C CA . LEU A 1 98 ? 9.676 -2.538 1.788 1.00 80.12 98 LEU A CA 1
ATOM 708 C C . LEU A 1 98 ? 9.009 -1.236 1.331 1.00 80.12 98 LEU A C 1
ATOM 710 O O . LEU A 1 98 ? 7.826 -1.001 1.565 1.00 80.12 98 LEU A O 1
ATOM 714 N N . SER A 1 99 ? 9.764 -0.413 0.609 1.00 84.69 99 SER A N 1
ATOM 715 C CA . SER A 1 99 ? 9.295 0.873 0.100 1.00 84.69 99 SER A CA 1
ATOM 716 C C . SER A 1 99 ? 8.151 0.707 -0.876 1.00 84.69 99 SER A C 1
ATOM 718 O O . SER A 1 99 ? 7.184 1.458 -0.802 1.00 84.69 99 SER A O 1
ATOM 720 N N . GLY A 1 100 ? 8.253 -0.282 -1.768 1.00 87.38 100 GLY A N 1
ATOM 721 C CA . GLY A 1 100 ? 7.204 -0.572 -2.734 1.00 87.38 100 GLY A CA 1
ATOM 722 C C . GLY A 1 100 ? 5.890 -0.961 -2.072 1.00 87.38 100 GLY A C 1
ATOM 723 O O . GLY A 1 100 ? 4.833 -0.430 -2.410 1.00 87.38 100 GLY A O 1
ATOM 724 N N . GLY A 1 101 ? 5.962 -1.865 -1.095 1.00 85.69 101 GLY A N 1
ATOM 725 C CA . GLY A 1 101 ? 4.780 -2.354 -0.403 1.00 85.69 101 GLY A CA 1
ATOM 726 C C . GLY A 1 101 ? 4.111 -1.285 0.445 1.00 85.69 101 GLY A C 1
ATOM 727 O O . GLY A 1 101 ? 2.901 -1.104 0.345 1.00 85.69 101 GLY A O 1
ATOM 728 N N . VAL A 1 102 ? 4.876 -0.507 1.214 1.00 82.31 102 VAL A N 1
ATOM 729 C CA . VAL A 1 102 ? 4.275 0.586 1.993 1.00 82.31 102 VAL A CA 1
ATOM 730 C C . VAL A 1 102 ? 3.780 1.724 1.134 1.00 82.31 102 VAL A C 1
ATOM 732 O O . VAL A 1 102 ? 2.718 2.261 1.426 1.00 82.31 102 VAL A O 1
ATOM 735 N N . GLY A 1 103 ? 4.498 2.070 0.067 1.00 88.94 103 GLY A N 1
ATOM 736 C CA . GLY A 1 103 ? 4.040 3.089 -0.866 1.00 88.94 103 GLY A CA 1
ATOM 737 C C . GLY A 1 103 ? 2.662 2.743 -1.422 1.00 88.94 103 GLY A C 1
ATOM 738 O O . GLY A 1 103 ? 1.732 3.536 -1.296 1.00 88.94 103 GLY A O 1
ATOM 739 N N . ALA A 1 104 ? 2.511 1.536 -1.971 1.00 92.19 104 ALA A N 1
ATOM 740 C CA . ALA A 1 104 ? 1.249 1.081 -2.545 1.00 92.19 104 ALA A CA 1
ATOM 741 C C . ALA A 1 104 ? 0.143 0.852 -1.500 1.00 92.19 104 ALA A C 1
ATOM 743 O O . ALA A 1 104 ? -0.999 1.237 -1.742 1.00 92.19 104 ALA A O 1
ATOM 744 N N . GLY A 1 105 ? 0.467 0.264 -0.343 1.00 86.00 105 GLY A N 1
ATOM 745 C CA . GLY A 1 105 ? -0.500 0.003 0.726 1.00 86.00 105 GLY A CA 1
ATOM 746 C C . GLY A 1 105 ? -1.045 1.284 1.361 1.00 86.00 105 GLY A C 1
ATOM 747 O O . GLY A 1 105 ? -2.257 1.458 1.443 1.00 86.00 105 GLY A O 1
ATOM 748 N N . VAL A 1 106 ? -0.171 2.225 1.741 1.00 84.38 106 VAL A N 1
ATOM 749 C CA . VAL A 1 106 ? -0.595 3.525 2.297 1.00 84.38 106 VAL A CA 1
ATOM 750 C C . VAL A 1 106 ? -1.361 4.336 1.256 1.00 84.38 106 VAL A C 1
ATOM 752 O O . VAL A 1 106 ? -2.354 4.978 1.586 1.00 84.38 106 VAL A O 1
ATOM 755 N N . ASN A 1 107 ? -0.947 4.278 -0.012 1.00 93.81 107 ASN A N 1
ATOM 756 C CA . ASN A 1 107 ? -1.705 4.906 -1.086 1.00 93.81 107 ASN A CA 1
ATOM 757 C C . ASN A 1 107 ? -3.133 4.356 -1.175 1.00 93.81 107 ASN A C 1
ATOM 759 O O . ASN A 1 107 ? -4.062 5.145 -1.293 1.00 93.81 107 ASN A O 1
ATOM 763 N N . GLU A 1 108 ? -3.309 3.035 -1.081 1.00 91.62 108 GLU A N 1
ATOM 764 C CA . GLU A 1 108 ? -4.639 2.422 -1.107 1.00 91.62 108 GLU A CA 1
ATOM 765 C C . GLU A 1 108 ? -5.482 2.797 0.117 1.00 91.62 108 GLU A C 1
ATOM 767 O O . GLU A 1 108 ? -6.664 3.100 -0.016 1.00 91.62 108 GLU A O 1
ATOM 772 N N . ALA A 1 109 ? -4.868 2.872 1.301 1.00 81.38 109 ALA A N 1
ATOM 773 C CA . ALA A 1 109 ? -5.544 3.341 2.510 1.00 81.38 109 ALA A CA 1
ATOM 774 C C . ALA A 1 109 ? -6.045 4.789 2.367 1.00 81.38 109 ALA A C 1
ATOM 776 O O . ALA A 1 109 ? -7.139 5.130 2.810 1.00 81.38 109 ALA A O 1
ATOM 777 N N . MET A 1 110 ? -5.271 5.641 1.690 1.00 86.38 110 MET A N 1
ATOM 778 C CA . MET A 1 110 ? -5.635 7.032 1.408 1.00 86.38 110 MET A CA 1
ATOM 779 C C . MET A 1 110 ? -6.462 7.204 0.128 1.00 86.38 110 MET A C 1
ATOM 781 O O . MET A 1 110 ? -6.788 8.335 -0.239 1.00 86.38 110 MET A O 1
ATOM 785 N N . GLN A 1 111 ? -6.806 6.121 -0.572 1.00 86.12 111 GLN A N 1
ATOM 786 C CA . GLN A 1 111 ? -7.365 6.203 -1.919 1.00 86.12 111 GLN A CA 1
ATOM 787 C C . GLN A 1 111 ? -8.723 6.913 -1.943 1.00 86.12 111 GLN A C 1
ATOM 789 O O . GLN A 1 111 ? -8.968 7.704 -2.855 1.00 86.12 111 GLN A O 1
ATOM 794 N N . LYS A 1 112 ? -9.551 6.743 -0.898 1.00 85.94 112 LYS A N 1
ATOM 795 C CA . LYS A 1 112 ? -10.808 7.500 -0.730 1.00 85.94 112 LYS A CA 1
ATOM 796 C C . LYS A 1 112 ? -10.561 9.010 -0.771 1.00 85.94 112 LYS A C 1
ATOM 798 O O . LYS A 1 112 ? -11.225 9.721 -1.519 1.00 85.94 112 LYS A O 1
ATOM 803 N N . GLU A 1 113 ? -9.564 9.494 -0.036 1.00 84.19 113 GLU A N 1
ATOM 804 C CA . GLU A 1 113 ? -9.218 10.918 0.005 1.00 84.19 113 GLU A CA 1
ATOM 805 C C . GLU A 1 113 ? -8.558 11.394 -1.290 1.00 84.19 113 GLU A C 1
ATOM 807 O O . GLU A 1 113 ? -8.867 12.472 -1.799 1.00 84.19 113 GLU A O 1
ATOM 812 N N . LEU A 1 114 ? -7.679 10.576 -1.872 1.00 85.69 114 LEU A N 1
ATOM 813 C CA . LEU A 1 114 ? -7.032 10.871 -3.151 1.00 85.69 114 LEU A CA 1
ATOM 814 C C . LEU A 1 114 ? -8.051 10.952 -4.296 1.00 85.69 114 LEU A C 1
ATOM 816 O O . LEU A 1 114 ? -7.878 11.758 -5.211 1.00 85.69 114 LEU A O 1
ATOM 820 N N . SER A 1 115 ? -9.141 10.184 -4.230 1.00 86.44 115 SER A N 1
ATOM 821 C CA . SER A 1 115 ? -10.211 10.204 -5.232 1.00 86.44 115 SER A CA 1
ATOM 822 C C . SER A 1 115 ? -10.897 11.576 -5.353 1.00 86.44 115 SER A C 1
ATOM 824 O O . SER A 1 115 ? -11.344 11.943 -6.444 1.00 86.44 115 SER A O 1
ATOM 826 N N . ASN A 1 116 ? -10.864 12.398 -4.293 1.00 88.31 116 ASN A N 1
ATOM 827 C CA . ASN A 1 116 ? -11.380 13.772 -4.305 1.00 88.31 116 ASN A CA 1
ATOM 828 C C . ASN A 1 116 ? -10.587 14.703 -5.243 1.00 88.31 116 ASN A C 1
ATOM 830 O O . ASN A 1 116 ? -11.093 15.745 -5.667 1.00 88.31 116 ASN A O 1
ATOM 834 N N . ILE A 1 117 ? -9.350 14.340 -5.602 1.00 87.31 117 ILE A N 1
ATOM 835 C CA . ILE A 1 117 ? -8.559 15.038 -6.619 1.00 87.31 117 ILE A CA 1
ATOM 836 C C . ILE A 1 117 ? -9.027 14.547 -7.991 1.00 87.31 117 ILE A C 1
ATOM 838 O O . ILE A 1 117 ? -8.692 13.441 -8.406 1.00 87.31 117 ILE A O 1
ATOM 842 N N . THR A 1 118 ? -9.819 15.351 -8.702 1.00 89.38 118 THR A N 1
ATOM 843 C CA . THR A 1 118 ? -10.445 14.941 -9.974 1.00 89.38 118 THR A CA 1
ATOM 844 C C . THR A 1 118 ? -9.497 14.948 -11.171 1.00 89.38 118 THR A C 1
ATOM 846 O O . THR A 1 118 ? -9.744 14.226 -12.133 1.00 89.38 118 THR A O 1
ATOM 849 N N . ASP A 1 119 ? -8.423 15.742 -11.134 1.00 90.88 119 ASP A N 1
ATOM 850 C CA . ASP A 1 119 ? -7.402 15.738 -12.183 1.00 90.88 119 ASP A CA 1
ATOM 851 C C . ASP A 1 119 ? -6.514 14.481 -12.048 1.00 90.88 119 ASP A C 1
ATOM 853 O O . ASP A 1 119 ? -5.828 14.337 -11.030 1.00 90.88 119 ASP A O 1
ATOM 857 N N . PRO A 1 120 ? -6.489 13.572 -13.044 1.00 88.19 120 PRO A N 1
ATOM 858 C CA . PRO A 1 120 ? -5.785 12.295 -12.914 1.00 88.19 120 PRO A CA 1
ATOM 859 C C . PRO A 1 120 ? -4.270 12.442 -12.749 1.00 88.19 120 PRO A C 1
ATOM 861 O O . PRO A 1 120 ? -3.643 11.663 -12.029 1.00 88.19 120 PRO A O 1
ATOM 864 N N . ALA A 1 121 ? -3.669 13.446 -13.393 1.00 90.81 121 ALA A N 1
ATOM 865 C CA . ALA A 1 121 ? -2.233 13.678 -13.307 1.00 90.81 121 ALA A CA 1
ATOM 866 C C . ALA A 1 121 ? -1.857 14.236 -11.928 1.00 90.81 121 ALA A C 1
ATOM 868 O O . ALA A 1 121 ? -0.894 13.777 -11.314 1.00 90.81 121 ALA A O 1
ATOM 869 N N . LEU A 1 122 ? -2.638 15.187 -11.411 1.00 90.56 122 LEU A N 1
ATOM 870 C CA . LEU A 1 122 ? -2.461 15.733 -10.071 1.00 90.56 122 LEU A CA 1
ATOM 871 C C . LEU A 1 122 ? -2.690 14.664 -9.004 1.00 90.56 122 LEU A C 1
ATOM 873 O O . LEU A 1 122 ? -1.913 14.586 -8.054 1.00 90.56 122 LEU A O 1
ATOM 877 N N . ARG A 1 123 ? -3.705 13.812 -9.176 1.00 92.56 123 ARG A N 1
ATOM 878 C CA . ARG A 1 123 ? -3.962 12.679 -8.286 1.00 92.56 123 ARG A CA 1
ATOM 879 C C . ARG A 1 123 ? -2.774 11.722 -8.265 1.00 92.56 123 ARG A C 1
ATOM 881 O O . ARG A 1 123 ? -2.295 11.366 -7.195 1.00 92.56 123 ARG A O 1
ATOM 888 N N . GLN A 1 124 ? -2.239 11.369 -9.433 1.00 92.75 124 GLN A N 1
ATOM 889 C CA . GLN A 1 124 ? -1.066 10.504 -9.531 1.00 92.75 124 GLN A CA 1
ATOM 890 C C . GLN A 1 124 ? 0.174 11.118 -8.856 1.00 92.75 124 GLN A C 1
ATOM 892 O O . GLN A 1 124 ? 0.923 10.415 -8.177 1.00 92.75 124 GLN A O 1
ATOM 897 N N . TRP A 1 125 ? 0.387 12.428 -9.000 1.00 93.81 125 TRP A N 1
ATOM 898 C CA . TRP A 1 125 ? 1.464 13.136 -8.303 1.00 93.81 125 TRP A CA 1
ATOM 899 C C . TRP A 1 125 ? 1.248 13.206 -6.789 1.00 93.81 125 TRP A C 1
ATOM 901 O O . TRP A 1 125 ? 2.208 13.048 -6.035 1.00 93.81 125 TRP A O 1
ATOM 911 N N . ALA A 1 126 ? 0.011 13.399 -6.330 1.00 88.25 126 ALA A N 1
ATOM 912 C CA . ALA A 1 126 ? -0.329 13.350 -4.911 1.00 88.25 126 ALA A CA 1
ATOM 913 C C . ALA A 1 126 ? -0.021 11.963 -4.328 1.00 88.25 126 ALA A C 1
ATOM 915 O O . ALA A 1 126 ? 0.675 11.861 -3.320 1.00 88.25 126 ALA A O 1
ATOM 916 N N . SER A 1 127 ? -0.420 10.903 -5.029 1.00 92.50 127 SER A N 1
ATOM 917 C CA . SER A 1 127 ? -0.076 9.517 -4.704 1.00 92.50 127 SER A CA 1
ATOM 918 C C . SER A 1 127 ? 1.426 9.269 -4.656 1.00 92.50 127 SER A C 1
ATOM 920 O O . SER A 1 127 ? 1.922 8.675 -3.701 1.00 92.50 127 SER A O 1
ATOM 922 N N . TYR A 1 128 ? 2.181 9.783 -5.630 1.00 95.75 128 TYR A N 1
ATOM 923 C CA . TYR A 1 128 ? 3.640 9.700 -5.607 1.00 95.75 128 TYR A CA 1
ATOM 924 C C . TYR A 1 128 ? 4.225 10.321 -4.329 1.00 95.75 128 TYR A C 1
ATOM 926 O O . TYR A 1 128 ? 5.129 9.752 -3.717 1.00 95.75 128 TYR A O 1
ATOM 934 N N . VAL A 1 129 ? 3.717 11.481 -3.903 1.00 87.25 129 VAL A N 1
ATOM 935 C CA . VAL A 1 129 ? 4.174 12.167 -2.684 1.00 87.25 129 VAL A CA 1
ATOM 936 C C . VAL A 1 129 ? 3.799 11.383 -1.427 1.00 87.25 129 VAL A C 1
ATOM 938 O O . VAL A 1 129 ? 4.655 11.219 -0.553 1.00 87.25 129 VAL A O 1
ATOM 941 N N . VAL A 1 130 ? 2.568 10.870 -1.347 1.00 85.31 130 VAL A N 1
ATOM 942 C CA . VAL A 1 130 ? 2.103 10.004 -0.250 1.00 85.31 130 VAL A CA 1
ATOM 943 C C . VAL A 1 130 ? 3.020 8.791 -0.124 1.00 85.31 130 VAL 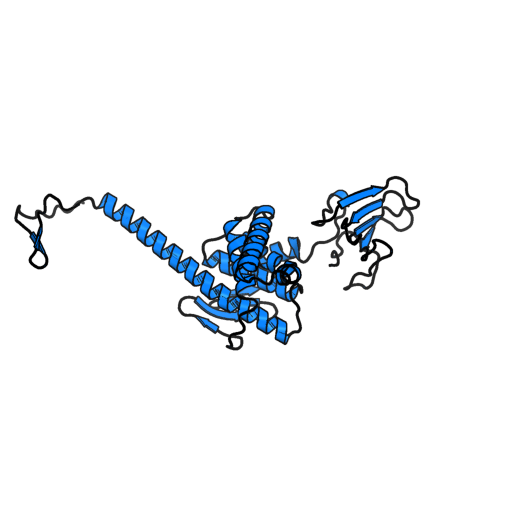A C 1
ATOM 945 O O . VAL A 1 130 ? 3.653 8.605 0.915 1.00 85.31 130 VAL A O 1
ATOM 948 N N . GLY A 1 131 ? 3.198 8.032 -1.207 1.00 85.56 131 GLY A N 1
ATOM 949 C CA . GLY A 1 131 ? 4.041 6.840 -1.205 1.00 85.56 131 GLY A CA 1
ATOM 950 C C . GLY A 1 131 ? 5.511 7.136 -0.911 1.00 85.56 131 GLY A C 1
ATOM 951 O O . GLY A 1 131 ? 6.155 6.401 -0.164 1.00 85.56 131 GLY A O 1
ATOM 952 N N . SER A 1 132 ? 6.044 8.246 -1.434 1.00 81.62 132 SER A N 1
ATOM 953 C CA . SER A 1 132 ? 7.422 8.672 -1.153 1.00 81.62 132 SER A CA 1
ATOM 954 C C . SER A 1 132 ? 7.632 8.984 0.323 1.00 81.62 132 SER A C 1
ATOM 956 O O . SER A 1 132 ? 8.660 8.628 0.902 1.00 81.62 132 SER A O 1
ATOM 958 N N . THR A 1 133 ? 6.661 9.660 0.935 1.00 73.31 133 THR A N 1
ATOM 959 C CA . THR A 1 133 ? 6.700 10.030 2.351 1.00 73.31 133 THR A CA 1
ATOM 960 C C . THR A 1 133 ? 6.561 8.792 3.223 1.00 73.31 133 THR A C 1
ATOM 962 O O . THR A 1 133 ? 7.374 8.595 4.125 1.00 73.31 133 THR A O 1
ATOM 965 N N . ALA A 1 134 ? 5.613 7.915 2.896 1.00 75.81 134 ALA A N 1
ATOM 966 C CA . ALA A 1 134 ? 5.387 6.661 3.596 1.00 75.81 134 ALA A CA 1
ATOM 967 C C . ALA A 1 134 ? 6.641 5.773 3.582 1.00 75.81 134 ALA A C 1
ATOM 969 O O . ALA A 1 134 ? 7.125 5.370 4.641 1.00 75.81 134 ALA A O 1
ATOM 970 N N . ALA A 1 135 ? 7.252 5.561 2.410 1.00 77.56 135 ALA A N 1
ATOM 971 C CA . ALA A 1 135 ? 8.498 4.803 2.293 1.00 77.56 135 ALA A CA 1
ATOM 972 C C . ALA A 1 135 ? 9.645 5.443 3.087 1.00 77.56 135 ALA A C 1
ATOM 974 O O . ALA A 1 135 ? 10.385 4.746 3.777 1.00 77.56 135 ALA A O 1
ATOM 975 N N . LYS A 1 136 ? 9.768 6.775 3.064 1.00 71.94 136 LYS A N 1
ATOM 976 C CA . LYS A 1 136 ? 10.788 7.485 3.847 1.00 71.94 136 LYS A CA 1
ATOM 977 C C . LYS A 1 136 ? 10.611 7.281 5.354 1.00 71.94 136 LYS A C 1
ATOM 979 O O . LYS A 1 136 ? 11.588 7.010 6.048 1.00 71.94 136 LYS A O 1
ATOM 984 N N . LEU A 1 137 ? 9.384 7.402 5.864 1.00 67.00 137 LEU A N 1
ATOM 985 C CA . LEU A 1 137 ? 9.047 7.159 7.277 1.00 67.00 137 LEU A CA 1
ATOM 986 C C . LEU A 1 137 ? 9.238 5.688 7.669 1.00 67.00 137 LEU A C 1
ATOM 988 O O . LEU A 1 137 ? 9.503 5.353 8.823 1.00 67.00 137 LEU A O 1
ATOM 992 N N . ALA A 1 138 ? 9.142 4.800 6.688 1.00 68.31 138 ALA A N 1
ATOM 993 C CA . ALA A 1 138 ? 9.491 3.399 6.792 1.00 68.31 138 ALA A CA 1
ATOM 994 C C . ALA A 1 138 ? 10.998 3.098 6.796 1.00 68.31 138 ALA A C 1
ATOM 996 O O . ALA A 1 138 ? 11.365 1.942 6.989 1.00 68.31 138 ALA A O 1
ATOM 997 N N . GLY A 1 139 ? 11.861 4.107 6.632 1.00 72.00 139 GLY A N 1
ATOM 998 C CA . GLY A 1 139 ? 13.309 3.919 6.506 1.00 72.00 139 GLY A CA 1
ATOM 999 C C . GLY A 1 139 ? 13.739 3.387 5.135 1.00 72.00 139 GLY A C 1
ATOM 1000 O O . GLY A 1 139 ? 14.876 2.953 4.977 1.00 72.00 139 GLY A O 1
ATOM 1001 N N . GLY A 1 140 ? 12.830 3.408 4.161 1.00 76.12 140 GLY A N 1
ATOM 1002 C CA . GLY A 1 140 ? 13.036 2.949 2.797 1.00 76.12 140 GLY A CA 1
ATOM 1003 C C . GLY A 1 140 ? 13.355 4.072 1.805 1.00 76.12 140 GLY A C 1
ATOM 1004 O O . GLY A 1 140 ? 13.593 5.229 2.161 1.00 76.12 140 GLY A O 1
ATOM 1005 N N . THR A 1 141 ? 13.352 3.713 0.525 1.00 84.88 141 THR A N 1
ATOM 1006 C CA . THR A 1 141 ? 13.635 4.567 -0.626 1.00 84.88 141 THR A CA 1
ATOM 1007 C C . THR A 1 141 ? 12.384 5.352 -1.052 1.00 84.88 141 THR A C 1
ATOM 1009 O O . THR A 1 141 ? 11.431 4.755 -1.567 1.00 84.88 141 THR A O 1
ATOM 1012 N N . PRO A 1 142 ? 12.376 6.696 -0.942 1.00 85.81 142 PRO A N 1
ATOM 1013 C CA . PRO A 1 142 ? 11.221 7.514 -1.320 1.00 85.81 142 PRO A CA 1
ATOM 1014 C C . PRO A 1 142 ? 10.788 7.303 -2.775 1.00 85.81 142 PRO A C 1
ATOM 1016 O O . PRO A 1 142 ? 9.606 7.185 -3.064 1.00 85.81 142 PRO A O 1
ATOM 1019 N N . GLN A 1 143 ? 11.742 7.198 -3.700 1.00 92.00 143 GLN A N 1
ATOM 1020 C CA . GLN A 1 143 ? 11.466 7.035 -5.129 1.00 92.00 143 GLN A CA 1
ATOM 1021 C C . GLN A 1 143 ? 10.727 5.724 -5.426 1.00 92.00 143 GLN A C 1
ATOM 1023 O O . GLN A 1 143 ? 9.811 5.715 -6.244 1.00 92.00 143 GLN A O 1
ATOM 1028 N N . THR A 1 144 ? 11.090 4.639 -4.735 1.00 89.69 144 THR A N 1
ATOM 1029 C CA . THR A 1 144 ? 10.441 3.327 -4.864 1.00 89.69 144 THR A CA 1
ATOM 1030 C C . THR A 1 144 ? 9.017 3.348 -4.304 1.00 89.69 144 THR A C 1
ATOM 1032 O O . THR A 1 144 ? 8.095 2.824 -4.929 1.00 89.69 144 THR A O 1
ATOM 1035 N N . GLY A 1 145 ? 8.807 3.985 -3.147 1.00 86.12 145 GLY A N 1
ATOM 1036 C CA . GLY A 1 145 ? 7.464 4.135 -2.578 1.00 86.12 145 GLY A CA 1
ATOM 1037 C C . GLY A 1 145 ? 6.565 5.041 -3.408 1.00 86.12 145 GLY A C 1
ATOM 1038 O O . GLY A 1 145 ? 5.395 4.739 -3.625 1.00 86.12 145 GLY A O 1
ATOM 1039 N N . GLY A 1 146 ? 7.113 6.136 -3.932 1.00 91.88 146 GLY A N 1
ATOM 1040 C CA . GLY A 1 146 ? 6.369 7.0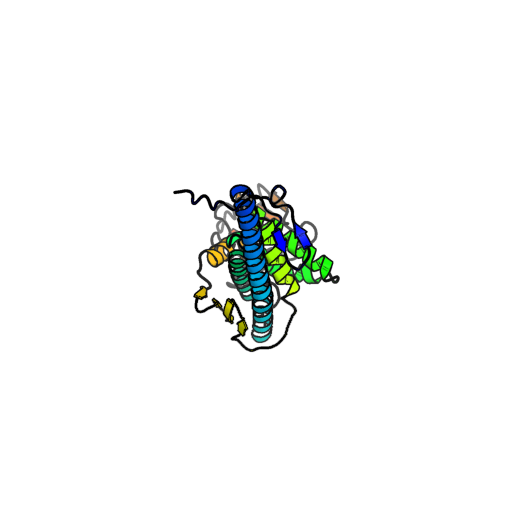43 -4.795 1.00 91.88 146 GLY A CA 1
ATOM 1041 C C . GLY A 1 146 ? 5.970 6.402 -6.120 1.00 91.88 146 GLY A C 1
ATOM 1042 O O . GLY A 1 146 ? 4.824 6.541 -6.542 1.00 91.88 146 GLY A O 1
ATOM 1043 N N . SER A 1 147 ? 6.879 5.681 -6.782 1.00 95.06 147 SER A N 1
ATOM 1044 C CA . SER A 1 147 ? 6.590 5.066 -8.084 1.00 95.06 147 SER A CA 1
ATOM 1045 C C . SER A 1 147 ? 5.526 3.968 -7.991 1.00 95.06 147 SER A C 1
ATOM 1047 O O . SER A 1 147 ? 4.647 3.890 -8.850 1.00 95.06 147 SER A O 1
ATOM 1049 N N . THR A 1 148 ? 5.557 3.164 -6.929 1.00 93.25 148 THR A N 1
ATOM 1050 C CA . THR A 1 148 ? 4.563 2.109 -6.674 1.00 93.25 148 THR A CA 1
ATOM 1051 C C . THR A 1 148 ? 3.204 2.676 -6.268 1.00 93.25 148 THR A C 1
ATOM 1053 O O . THR A 1 148 ? 2.197 2.221 -6.801 1.00 93.25 148 THR A O 1
ATOM 1056 N N . ALA A 1 149 ? 3.154 3.725 -5.438 1.00 94.31 149 ALA A N 1
ATOM 1057 C CA . ALA A 1 149 ? 1.917 4.449 -5.126 1.00 94.31 149 ALA A CA 1
ATOM 1058 C C . ALA A 1 149 ? 1.285 5.101 -6.366 1.00 94.31 149 ALA A C 1
ATOM 1060 O O . ALA A 1 149 ? 0.094 4.953 -6.626 1.00 94.31 149 ALA A O 1
ATOM 1061 N N . ALA A 1 150 ? 2.096 5.782 -7.182 1.00 95.31 150 ALA A N 1
ATOM 1062 C CA . ALA A 1 150 ? 1.644 6.392 -8.429 1.00 95.31 150 ALA A CA 1
ATOM 1063 C C . ALA A 1 150 ? 1.133 5.355 -9.443 1.00 95.31 150 ALA A C 1
ATOM 1065 O O . ALA A 1 150 ? 0.210 5.642 -10.207 1.00 95.31 150 ALA A O 1
ATOM 1066 N N . SER A 1 151 ? 1.739 4.164 -9.465 1.00 94.62 151 SER A N 1
ATOM 1067 C CA . SER A 1 151 ? 1.274 3.025 -10.262 1.00 94.62 151 SER A CA 1
ATOM 1068 C C . SER A 1 151 ? -0.050 2.480 -9.729 1.00 94.62 151 SER A C 1
ATOM 1070 O O . SER A 1 151 ? -0.985 2.316 -10.510 1.00 94.62 151 SER A O 1
ATOM 1072 N N . GLY A 1 152 ? -0.156 2.293 -8.408 1.00 90.44 152 GLY A N 1
ATOM 1073 C CA . GLY A 1 152 ? -1.380 1.883 -7.722 1.00 90.44 152 GLY A CA 1
ATOM 1074 C C . GLY A 1 152 ? -2.552 2.772 -8.111 1.00 90.44 152 GLY A C 1
ATOM 1075 O O . GLY A 1 152 ? -3.514 2.289 -8.688 1.00 90.44 152 GLY A O 1
ATOM 1076 N N . THR A 1 153 ? -2.433 4.086 -7.938 1.00 91.88 153 THR A N 1
ATOM 1077 C CA . THR A 1 153 ? -3.509 5.022 -8.301 1.00 91.88 153 THR A CA 1
ATOM 1078 C C . THR A 1 153 ? -3.835 5.050 -9.785 1.00 91.88 153 THR A C 1
ATOM 1080 O O . THR A 1 153 ? -5.005 5.101 -10.148 1.00 91.88 153 THR A O 1
ATOM 1083 N N . LYS A 1 154 ? -2.824 5.027 -10.662 1.00 91.44 154 LYS A N 1
ATOM 1084 C CA . LYS A 1 154 ? -3.058 5.062 -12.113 1.00 91.44 154 LYS A CA 1
ATOM 1085 C C . LYS A 1 154 ? -3.823 3.830 -12.594 1.00 91.44 154 LYS A C 1
ATOM 1087 O O . LYS A 1 154 ? -4.643 3.938 -13.499 1.00 91.44 154 LYS A O 1
ATOM 1092 N N . ASN A 1 155 ? -3.513 2.670 -12.022 1.00 89.62 155 ASN A N 1
ATOM 1093 C CA . ASN A 1 155 ? -3.969 1.385 -12.536 1.00 89.62 155 ASN A CA 1
ATOM 1094 C C . ASN A 1 155 ? -5.156 0.806 -11.741 1.00 89.62 155 ASN A C 1
ATOM 1096 O O . ASN A 1 155 ? -5.847 -0.065 -12.259 1.00 89.62 155 ASN A O 1
ATOM 1100 N N . ASN A 1 156 ? -5.474 1.350 -10.557 1.00 79.81 156 ASN A N 1
ATOM 1101 C CA . ASN A 1 156 ? -6.652 1.017 -9.732 1.00 79.81 156 ASN A CA 1
ATOM 1102 C C . ASN A 1 156 ? -7.990 1.552 -10.301 1.00 79.81 156 ASN A C 1
ATOM 1104 O O . ASN A 1 156 ? -8.989 1.609 -9.597 1.00 79.81 156 ASN A O 1
ATOM 1108 N N . GLU A 1 157 ? -8.028 1.948 -11.576 1.00 70.06 157 GLU A N 1
ATOM 1109 C CA . GLU A 1 157 ? -9.253 2.311 -12.316 1.00 70.06 157 GLU A CA 1
ATOM 1110 C C . GLU A 1 157 ? -9.284 1.700 -13.738 1.00 70.06 157 GLU A C 1
ATOM 1112 O O . GLU A 1 157 ? -10.293 1.780 -14.443 1.00 70.06 157 GLU A O 1
ATOM 1117 N N . LEU A 1 158 ? -8.192 1.062 -14.189 1.00 57.44 158 LEU A N 1
ATOM 1118 C CA . LEU A 1 158 ? -8.061 0.506 -15.540 1.00 57.44 158 LEU A CA 1
ATOM 1119 C C . LEU A 1 158 ? -8.660 -0.908 -15.603 1.00 57.44 158 LEU A C 1
ATOM 1121 O O . LEU A 1 158 ? -7.963 -1.916 -15.686 1.00 57.44 158 LEU A O 1
ATOM 1125 N N . GLY A 1 159 ? -9.988 -0.996 -15.577 1.00 50.16 159 GLY A N 1
ATOM 1126 C CA . GLY A 1 159 ? -10.713 -2.250 -15.779 1.00 50.16 159 GLY A CA 1
ATOM 1127 C C . GLY A 1 159 ? -10.695 -2.725 -17.240 1.00 50.16 159 GLY A C 1
ATOM 1128 O O . GLY A 1 159 ? -11.717 -2.636 -17.914 1.00 50.16 159 GLY A O 1
ATOM 1129 N N . TYR A 1 160 ? -9.576 -3.263 -17.745 1.00 42.56 160 TYR A N 1
ATOM 1130 C CA . TYR A 1 160 ? -9.567 -4.040 -18.999 1.00 42.56 160 TYR A CA 1
ATOM 1131 C C . TYR A 1 160 ? -9.413 -5.543 -18.715 1.00 42.56 160 TYR A C 1
ATOM 1133 O O . TYR A 1 160 ? -8.502 -5.972 -18.015 1.00 42.56 160 TYR A O 1
ATOM 1141 N N . VAL A 1 161 ? -10.369 -6.335 -19.205 1.00 43.12 161 VAL A N 1
ATOM 1142 C CA . VAL A 1 161 ? -10.624 -7.777 -18.981 1.00 43.12 161 VAL A CA 1
ATOM 1143 C C . VAL A 1 161 ? -9.439 -8.681 -19.344 1.00 43.12 161 VAL A C 1
ATOM 1145 O O . VAL A 1 161 ? -9.005 -8.561 -20.480 1.00 43.12 161 VAL A O 1
ATOM 1148 N N . ILE A 1 162 ? -9.040 -9.636 -18.471 1.00 44.25 162 ILE A N 1
ATOM 1149 C CA . ILE A 1 162 ? -8.970 -11.107 -18.702 1.00 44.25 162 ILE A CA 1
ATOM 1150 C C . ILE A 1 162 ? -9.039 -11.806 -17.323 1.00 44.25 162 ILE A C 1
ATOM 1152 O O . ILE A 1 162 ? -8.213 -11.531 -16.467 1.00 44.25 162 ILE A O 1
ATOM 1156 N N . SER A 1 163 ? -10.018 -12.682 -17.084 1.00 50.97 163 SER A N 1
ATOM 1157 C CA . SER A 1 163 ? -10.214 -13.397 -15.809 1.00 50.97 163 SER A CA 1
ATOM 1158 C C . SER A 1 163 ? -8.948 -14.058 -15.246 1.00 50.97 163 SER A C 1
ATOM 1160 O O . SER A 1 163 ? -8.398 -14.931 -15.910 1.00 50.97 163 SER A O 1
ATOM 1162 N N . GLY A 1 164 ? -8.580 -13.721 -14.000 1.00 61.34 164 GLY A N 1
ATOM 1163 C CA . GLY A 1 164 ? -7.899 -14.544 -12.976 1.00 61.34 164 GLY A CA 1
ATOM 1164 C C . GLY A 1 164 ? -6.508 -15.114 -13.284 1.00 61.34 164 GLY A C 1
ATOM 1165 O O . GLY A 1 164 ? -5.803 -15.562 -12.385 1.00 61.34 164 GLY A O 1
ATOM 1166 N N . THR A 1 165 ? -6.092 -15.149 -14.541 1.00 65.81 165 THR A N 1
ATOM 1167 C CA . THR A 1 165 ? -4.832 -15.711 -15.012 1.00 65.81 165 THR A CA 1
ATOM 1168 C C . THR A 1 165 ? -4.419 -14.946 -16.259 1.00 65.81 165 THR A C 1
ATOM 1170 O O . THR A 1 165 ? -5.026 -15.084 -17.321 1.00 65.81 165 THR A O 1
ATOM 1173 N N . VAL A 1 166 ? -3.363 -14.149 -16.137 1.00 72.56 166 VAL A N 1
ATOM 1174 C CA . VAL A 1 166 ? -2.842 -13.315 -17.223 1.00 72.56 166 VAL A CA 1
ATOM 1175 C C . VAL A 1 166 ? -1.441 -13.791 -17.578 1.00 72.56 166 VAL A C 1
ATOM 1177 O O . VAL A 1 166 ? -0.588 -13.918 -16.707 1.00 72.56 166 VAL A O 1
ATOM 1180 N N . ASN A 1 167 ? -1.181 -14.074 -18.854 1.00 74.81 167 ASN A N 1
ATOM 1181 C CA . ASN A 1 167 ? 0.158 -14.430 -19.326 1.00 74.81 167 ASN A CA 1
ATOM 1182 C C . ASN A 1 167 ? 0.819 -13.208 -19.961 1.00 74.81 167 ASN A C 1
ATOM 1184 O O . ASN A 1 167 ? 0.328 -12.705 -20.970 1.00 74.81 167 ASN A O 1
ATOM 1188 N N . ILE A 1 168 ? 1.943 -12.765 -19.397 1.00 67.88 168 ILE A N 1
ATOM 1189 C CA . ILE A 1 168 ? 2.703 -11.620 -19.905 1.00 67.88 168 ILE A CA 1
ATOM 1190 C C . ILE A 1 168 ? 4.061 -12.089 -20.425 1.00 67.88 168 ILE A C 1
ATOM 1192 O O . ILE A 1 168 ? 4.805 -12.795 -19.740 1.00 67.88 168 ILE A O 1
ATOM 1196 N N . ILE A 1 169 ? 4.407 -11.678 -21.645 1.00 65.69 169 ILE A N 1
ATOM 1197 C CA . ILE A 1 169 ? 5.710 -11.970 -22.254 1.00 65.69 169 ILE A CA 1
ATOM 1198 C C . ILE A 1 169 ? 6.814 -11.328 -21.400 1.00 65.69 169 ILE A C 1
ATOM 1200 O O . ILE A 1 169 ? 6.763 -10.139 -21.113 1.00 65.69 169 ILE A O 1
ATOM 1204 N N . GLY A 1 170 ? 7.804 -12.123 -20.985 1.00 62.06 170 GLY A N 1
ATOM 1205 C CA . GLY A 1 170 ? 8.925 -11.665 -20.151 1.00 62.06 170 GLY A CA 1
ATOM 1206 C C . GLY A 1 170 ? 8.685 -11.717 -18.635 1.00 62.06 170 GLY A C 1
ATOM 1207 O O . GLY A 1 170 ? 9.654 -11.658 -17.888 1.00 62.06 170 GLY A O 1
ATOM 1208 N N . ILE A 1 171 ? 7.437 -11.892 -18.179 1.00 65.31 171 ILE A N 1
ATOM 1209 C CA . ILE A 1 171 ? 7.081 -11.995 -16.747 1.00 65.31 171 ILE A CA 1
ATOM 1210 C C . ILE A 1 171 ? 6.511 -13.380 -16.413 1.00 65.31 171 ILE A C 1
ATOM 1212 O O . ILE A 1 171 ? 6.784 -13.913 -15.346 1.00 65.31 171 ILE A O 1
ATOM 1216 N N . GLY A 1 172 ? 5.761 -14.000 -17.328 1.00 71.31 172 GLY A N 1
ATOM 1217 C CA . GLY A 1 172 ? 5.092 -15.284 -17.114 1.00 71.31 172 GLY A CA 1
ATOM 1218 C C . GLY A 1 172 ? 3.634 -15.127 -16.679 1.00 71.31 172 GLY A C 1
ATOM 1219 O O . GLY A 1 172 ? 2.987 -14.120 -16.969 1.00 71.31 172 GLY A O 1
ATOM 1220 N N . THR A 1 173 ? 3.093 -16.159 -16.034 1.00 78.31 173 THR A N 1
ATOM 1221 C CA . THR A 1 173 ? 1.702 -16.176 -15.568 1.00 78.31 173 THR A CA 1
ATOM 1222 C C . THR A 1 173 ? 1.545 -15.373 -14.279 1.00 78.31 173 THR A C 1
ATOM 1224 O O . THR A 1 173 ? 2.278 -15.613 -13.320 1.00 78.31 173 THR A O 1
ATOM 1227 N N . ILE A 1 174 ? 0.568 -14.468 -14.250 1.00 75.75 174 ILE A N 1
ATOM 1228 C CA . ILE A 1 174 ? 0.118 -13.726 -13.074 1.00 75.75 174 ILE A CA 1
ATOM 1229 C C . ILE A 1 174 ? -1.266 -14.236 -12.668 1.00 75.75 174 ILE A C 1
ATOM 1231 O O . ILE A 1 174 ? -2.172 -14.281 -13.500 1.00 75.75 174 ILE A O 1
ATOM 1235 N N . ILE A 1 175 ? -1.427 -14.607 -11.399 1.00 79.69 175 ILE A N 1
ATOM 1236 C CA . ILE A 1 175 ? -2.709 -14.994 -10.791 1.00 79.69 175 ILE A CA 1
ATOM 1237 C C . ILE A 1 175 ? -2.911 -14.112 -9.564 1.00 79.69 175 ILE A C 1
ATOM 1239 O O . ILE A 1 175 ? -2.040 -14.064 -8.698 1.00 79.69 175 ILE A O 1
ATOM 1243 N N . VAL A 1 176 ? -4.053 -13.435 -9.479 1.00 81.56 176 VAL A N 1
ATOM 1244 C CA . VAL A 1 176 ? -4.443 -12.644 -8.306 1.00 81.56 176 VAL A CA 1
ATOM 1245 C C . VAL A 1 176 ? -5.647 -13.318 -7.663 1.00 81.56 176 VAL A C 1
ATOM 1247 O O . VAL A 1 176 ? -6.635 -13.618 -8.328 1.00 81.56 176 VAL A O 1
ATOM 1250 N N . THR A 1 177 ? -5.542 -13.593 -6.368 1.00 79.81 177 THR A N 1
ATOM 1251 C CA . THR A 1 177 ? -6.607 -14.188 -5.554 1.00 79.81 177 THR A CA 1
ATOM 1252 C C . THR A 1 177 ? -6.923 -13.276 -4.375 1.00 79.81 177 THR A C 1
ATOM 1254 O O . THR A 1 177 ? -6.245 -12.274 -4.158 1.00 79.81 177 THR A O 1
ATOM 1257 N N . SER A 1 178 ? -7.924 -13.637 -3.574 1.00 71.56 178 SER A N 1
ATOM 1258 C CA . SER A 1 178 ? -8.293 -12.876 -2.376 1.00 71.56 178 SER A CA 1
ATOM 1259 C C . SER A 1 178 ? -7.216 -12.822 -1.295 1.00 71.56 178 SER A C 1
ATOM 1261 O O . SER A 1 178 ? -7.301 -11.970 -0.416 1.00 71.56 178 SER A O 1
ATOM 1263 N N . THR A 1 179 ? -6.213 -13.701 -1.338 1.00 69.00 179 THR A N 1
ATOM 1264 C CA . THR A 1 179 ? -5.204 -13.820 -0.271 1.00 69.00 179 THR A CA 1
ATOM 1265 C C . THR A 1 179 ? -3.762 -13.881 -0.773 1.00 69.00 179 THR A C 1
ATOM 1267 O O . THR A 1 179 ? -2.826 -13.799 0.024 1.00 69.00 179 THR A O 1
ATOM 1270 N N . GLU A 1 180 ? -3.556 -14.082 -2.076 1.00 72.12 180 GLU A N 1
ATOM 1271 C CA . GLU A 1 180 ? -2.245 -14.376 -2.660 1.00 72.12 180 GLU A CA 1
ATOM 1272 C C . GLU A 1 180 ? -2.122 -13.835 -4.089 1.00 72.12 180 GLU A C 1
ATOM 1274 O O . GLU A 1 180 ? -3.094 -13.828 -4.852 1.00 72.12 180 GLU A O 1
ATOM 1279 N N . ILE A 1 181 ? -0.898 -13.465 -4.467 1.00 72.25 181 ILE A N 1
ATOM 1280 C CA . ILE A 1 181 ? -0.492 -13.131 -5.834 1.00 72.25 181 ILE A CA 1
ATOM 1281 C C . ILE A 1 181 ? 0.556 -14.144 -6.283 1.00 72.25 181 ILE A C 1
ATOM 1283 O O . ILE A 1 181 ? 1.518 -14.407 -5.569 1.00 72.25 181 ILE A O 1
ATOM 1287 N N . ILE A 1 182 ? 0.389 -14.719 -7.468 1.00 72.94 182 ILE A N 1
ATOM 1288 C CA . ILE A 1 182 ? 1.325 -15.684 -8.045 1.00 72.94 182 ILE A CA 1
ATOM 1289 C C . ILE A 1 182 ? 1.935 -15.066 -9.292 1.00 72.94 182 ILE A C 1
ATOM 1291 O O . ILE A 1 182 ? 1.195 -14.668 -10.184 1.00 72.94 182 ILE A O 1
ATOM 1295 N N . VAL A 1 183 ? 3.264 -15.015 -9.373 1.00 73.06 183 VAL A N 1
ATOM 1296 C CA . VAL A 1 183 ? 4.004 -14.499 -10.534 1.00 73.06 183 VAL A CA 1
ATOM 1297 C C . VAL A 1 183 ? 4.992 -15.556 -10.995 1.00 73.06 183 VAL A C 1
ATOM 1299 O O . VAL A 1 183 ? 5.840 -15.987 -10.222 1.00 73.06 183 VAL A O 1
ATOM 1302 N N . ALA A 1 184 ? 4.868 -16.020 -12.238 1.00 71.56 184 ALA A N 1
ATOM 1303 C CA . ALA A 1 184 ? 5.708 -17.083 -12.801 1.00 71.56 184 ALA A CA 1
ATOM 1304 C C . ALA A 1 184 ? 5.769 -18.363 -11.934 1.00 71.56 184 ALA A C 1
ATOM 1306 O O . ALA A 1 184 ? 6.790 -19.046 -11.880 1.00 71.56 184 ALA A O 1
ATOM 1307 N N . GLY A 1 185 ? 4.683 -18.683 -11.222 1.00 65.00 185 GLY A N 1
ATOM 1308 C CA . GLY A 1 185 ? 4.621 -19.811 -10.283 1.00 65.00 185 GLY A CA 1
ATOM 1309 C C . GLY A 1 185 ? 5.208 -19.533 -8.891 1.00 65.00 185 GLY A C 1
ATOM 1310 O O . GLY A 1 185 ? 5.094 -20.387 -8.014 1.00 65.00 185 GLY A O 1
ATOM 1311 N N . MET A 1 186 ? 5.790 -18.353 -8.653 1.00 62.69 186 MET A N 1
ATOM 1312 C CA . MET A 1 186 ? 6.188 -17.894 -7.320 1.00 62.69 186 MET A CA 1
ATOM 1313 C C . MET A 1 186 ? 4.981 -17.321 -6.588 1.00 62.69 186 MET A C 1
ATOM 1315 O O . MET A 1 186 ? 4.319 -16.425 -7.103 1.00 62.69 186 MET A O 1
ATOM 1319 N N . VAL A 1 187 ? 4.703 -17.832 -5.390 1.00 69.94 187 VAL A N 1
ATOM 1320 C CA . VAL A 1 187 ? 3.536 -17.433 -4.598 1.00 69.94 187 VAL A CA 1
ATOM 1321 C C . VAL A 1 187 ? 3.928 -16.384 -3.559 1.00 69.94 187 VAL A C 1
ATOM 1323 O O . VAL A 1 187 ? 4.793 -16.623 -2.717 1.00 69.94 187 VAL A O 1
ATOM 1326 N N . TYR A 1 188 ? 3.242 -15.248 -3.592 1.00 68.56 188 TYR A N 1
ATOM 1327 C CA . TYR A 1 188 ? 3.343 -14.141 -2.650 1.00 68.56 188 TYR A CA 1
ATOM 1328 C C . TYR A 1 188 ? 2.052 -14.092 -1.837 1.00 68.56 188 TYR A C 1
ATOM 1330 O O . TYR A 1 188 ? 0.991 -13.745 -2.352 1.00 68.56 188 TYR A O 1
ATOM 1338 N N . LYS A 1 189 ? 2.133 -14.497 -0.570 1.00 64.00 189 LYS A N 1
ATOM 1339 C CA . LYS A 1 189 ? 0.975 -14.628 0.322 1.00 64.00 189 LYS A CA 1
ATOM 1340 C C . LYS A 1 189 ? 0.883 -13.477 1.319 1.00 64.00 189 LYS A C 1
ATOM 1342 O O . LYS A 1 189 ? 1.912 -12.904 1.705 1.00 64.00 189 LYS A O 1
ATOM 1347 N N . ALA A 1 190 ? -0.327 -13.260 1.832 1.00 52.47 190 ALA A N 1
ATOM 1348 C CA . ALA A 1 190 ? -0.496 -12.831 3.217 1.00 52.47 190 ALA A CA 1
ATOM 1349 C C . ALA A 1 190 ? 0.365 -13.726 4.139 1.00 52.47 190 ALA A C 1
ATOM 1351 O O . ALA A 1 190 ? 0.310 -14.951 4.016 1.00 52.47 190 ALA A O 1
ATOM 1352 N N . GLY A 1 191 ? 1.232 -13.150 4.979 1.00 42.34 191 GLY A N 1
ATOM 1353 C CA . GLY A 1 191 ? 2.235 -13.903 5.757 1.00 42.34 191 GLY A CA 1
ATOM 1354 C C . GLY A 1 191 ? 3.686 -13.829 5.263 1.00 42.34 191 GLY A C 1
ATOM 1355 O O . GLY A 1 191 ? 4.584 -14.370 5.906 1.00 42.34 191 GLY A O 1
ATOM 1356 N N . THR A 1 192 ? 3.963 -13.201 4.116 1.00 50.00 192 THR A N 1
ATOM 1357 C CA . THR A 1 192 ? 5.351 -12.978 3.659 1.00 50.00 192 THR A CA 1
ATOM 1358 C C . THR A 1 192 ? 5.993 -11.812 4.413 1.00 50.00 192 THR A C 1
ATOM 1360 O O . THR A 1 192 ? 5.296 -10.888 4.795 1.00 50.00 192 THR A O 1
ATOM 1363 N N . ALA A 1 193 ? 7.318 -11.782 4.597 1.00 46.97 193 ALA A N 1
ATOM 1364 C CA . ALA A 1 193 ? 7.984 -10.712 5.363 1.00 46.97 193 ALA A CA 1
ATOM 1365 C C . ALA A 1 193 ? 7.662 -9.277 4.873 1.00 46.97 193 ALA A C 1
ATOM 1367 O O . ALA A 1 193 ? 7.653 -8.344 5.670 1.00 46.97 193 ALA A O 1
ATOM 1368 N N . ALA A 1 194 ? 7.368 -9.101 3.577 1.00 43.25 194 ALA A N 1
ATOM 1369 C CA . ALA A 1 194 ? 6.921 -7.825 3.011 1.00 43.25 194 ALA A CA 1
ATOM 1370 C C . ALA A 1 194 ? 5.453 -7.499 3.354 1.00 43.25 194 ALA A C 1
ATOM 1372 O O . ALA A 1 194 ? 5.140 -6.348 3.648 1.00 43.25 194 ALA A O 1
ATOM 1373 N N . TYR A 1 195 ? 4.576 -8.511 3.356 1.00 49.22 195 TYR A N 1
ATOM 1374 C CA . TYR A 1 195 ? 3.201 -8.395 3.839 1.00 49.22 195 TYR A CA 1
ATOM 1375 C C . TYR A 1 195 ? 3.162 -8.147 5.345 1.00 49.22 195 TYR A C 1
ATOM 1377 O O . TYR A 1 195 ? 2.532 -7.195 5.760 1.00 49.22 195 TYR A O 1
ATOM 1385 N N . GLU A 1 196 ? 3.862 -8.946 6.154 1.00 50.78 196 GLU A N 1
ATOM 1386 C CA . GLU A 1 196 ? 3.860 -8.861 7.620 1.00 50.78 196 GLU A CA 1
ATOM 1387 C C . GLU A 1 196 ? 4.396 -7.520 8.118 1.00 50.78 196 GLU A C 1
ATOM 1389 O O . GLU A 1 196 ? 3.840 -6.947 9.041 1.00 50.78 196 GLU A O 1
ATOM 1394 N N . TRP A 1 197 ? 5.407 -6.947 7.463 1.00 53.97 197 TRP A N 1
ATOM 1395 C CA . TRP A 1 197 ? 5.863 -5.603 7.810 1.00 53.97 197 TRP A CA 1
ATOM 1396 C C . TRP A 1 197 ? 4.845 -4.503 7.451 1.00 53.97 197 TRP A C 1
ATOM 1398 O O . TRP A 1 197 ? 4.667 -3.559 8.221 1.00 53.97 197 TRP A O 1
ATOM 1408 N N . ALA A 1 198 ? 4.162 -4.602 6.304 1.00 43.25 198 ALA A N 1
ATOM 1409 C CA . ALA A 1 198 ? 3.104 -3.655 5.940 1.00 43.25 198 ALA A CA 1
ATOM 1410 C C . ALA A 1 198 ? 1.847 -3.851 6.810 1.00 43.25 198 ALA A C 1
ATOM 1412 O O . ALA A 1 198 ? 1.192 -2.881 7.194 1.00 43.25 198 ALA A O 1
ATOM 1413 N N . TYR A 1 199 ? 1.557 -5.104 7.159 1.00 43.50 199 TYR A N 1
ATOM 1414 C CA . TYR A 1 199 ? 0.435 -5.527 7.974 1.00 43.50 199 TYR A CA 1
ATOM 1415 C C . TYR A 1 199 ? 0.607 -5.057 9.420 1.00 43.50 199 TYR A C 1
ATOM 1417 O O . TYR A 1 199 ? -0.228 -4.307 9.904 1.00 43.50 199 TYR A O 1
ATOM 1425 N N . ASP A 1 200 ? 1.722 -5.377 10.073 1.00 46.34 200 ASP A N 1
ATOM 1426 C CA . ASP A 1 200 ? 2.013 -5.006 11.466 1.00 46.34 200 ASP A CA 1
ATOM 1427 C C . ASP A 1 200 ? 2.127 -3.483 11.672 1.00 46.34 200 ASP A C 1
ATOM 1429 O O . ASP A 1 200 ? 1.727 -2.947 12.701 1.00 46.34 200 ASP A O 1
ATOM 1433 N N . LYS A 1 201 ? 2.611 -2.745 10.661 1.00 42.59 201 LYS A N 1
ATOM 1434 C CA . LYS A 1 201 ? 2.852 -1.298 10.776 1.00 42.59 201 LYS A CA 1
ATOM 1435 C C . LYS A 1 201 ? 1.655 -0.407 10.418 1.00 42.59 201 LYS A C 1
ATOM 1437 O O . LYS A 1 201 ? 1.566 0.696 10.954 1.00 42.59 201 LYS A O 1
ATOM 1442 N N . TYR A 1 202 ? 0.768 -0.841 9.517 1.00 41.78 202 TYR A N 1
ATOM 1443 C CA . TYR A 1 202 ? -0.328 0.000 9.001 1.00 41.78 202 TYR A CA 1
ATOM 1444 C C . TYR A 1 202 ? -1.712 -0.667 9.007 1.00 41.78 202 TYR A C 1
ATOM 1446 O O . TYR A 1 202 ? -2.707 0.046 8.973 1.00 41.78 202 TYR A O 1
ATOM 1454 N N . ILE A 1 203 ? -1.801 -2.000 9.063 1.00 48.09 203 ILE A N 1
ATOM 1455 C CA . ILE A 1 203 ? -3.075 -2.746 8.953 1.00 48.09 203 ILE A CA 1
ATOM 1456 C C . ILE A 1 203 ? -3.505 -3.330 10.314 1.00 48.09 203 ILE A C 1
ATOM 1458 O O . ILE A 1 203 ? -4.697 -3.462 10.599 1.00 48.09 203 ILE A O 1
ATOM 1462 N N . ASN A 1 204 ? -2.537 -3.621 11.185 1.00 45.84 204 ASN A N 1
ATOM 1463 C CA . ASN A 1 204 ? -2.699 -4.222 12.504 1.00 45.84 204 ASN A CA 1
ATOM 1464 C C . ASN A 1 204 ? -2.104 -3.325 13.598 1.00 45.84 204 ASN A C 1
ATOM 1466 O O . ASN A 1 204 ? -1.509 -3.819 14.551 1.00 45.84 204 ASN A O 1
ATOM 1470 N N . LEU A 1 205 ? -2.241 -2.001 13.449 1.00 62.88 205 LEU A N 1
ATOM 1471 C CA . LEU A 1 205 ? -1.879 -1.061 14.505 1.00 62.88 205 LEU A CA 1
ATOM 1472 C C . LEU A 1 205 ? -2.653 -1.466 15.758 1.00 62.88 205 LEU A C 1
ATOM 1474 O O . LEU A 1 205 ? -3.879 -1.414 15.753 1.00 62.88 205 LEU A O 1
ATOM 1478 N N . THR A 1 206 ? -1.960 -1.895 16.805 1.00 74.88 206 THR A N 1
ATOM 1479 C CA . THR A 1 206 ? -2.578 -2.192 18.097 1.00 74.88 206 THR A CA 1
ATOM 1480 C C . THR A 1 206 ? -2.359 -1.044 19.062 1.00 74.88 206 THR A C 1
ATOM 1482 O O . THR A 1 206 ? -1.375 -0.305 18.959 1.00 74.88 206 THR A O 1
ATOM 1485 N N . PHE A 1 207 ? -3.237 -0.905 20.048 1.00 83.00 207 PHE A N 1
ATOM 1486 C CA . PHE A 1 207 ? -2.985 0.028 21.135 1.00 83.00 207 PHE A CA 1
ATOM 1487 C C . PHE A 1 207 ? -1.719 -0.383 21.911 1.00 83.00 207 PHE A C 1
ATOM 1489 O O . PHE A 1 207 ? -1.568 -1.561 22.248 1.00 83.00 207 PHE A O 1
ATOM 1496 N N . PRO A 1 208 ? -0.786 0.544 22.193 1.00 79.75 208 PRO A N 1
ATOM 1497 C CA . PRO A 1 208 ? 0.428 0.224 22.934 1.00 79.75 208 PRO A CA 1
ATOM 1498 C C . PRO A 1 208 ? 0.148 0.089 24.435 1.00 79.75 208 PRO A C 1
ATOM 1500 O O . PRO A 1 208 ? -0.806 0.668 24.958 1.00 79.75 208 PRO A O 1
ATOM 1503 N N . GLU A 1 209 ? 1.020 -0.627 25.149 1.00 84.31 209 GLU A N 1
ATOM 1504 C CA . GLU A 1 209 ? 0.970 -0.701 26.619 1.00 84.31 209 GLU A CA 1
ATOM 1505 C C . GLU A 1 209 ? 1.175 0.676 27.254 1.00 84.31 209 GLU A C 1
ATOM 1507 O O . GLU A 1 209 ? 0.430 1.075 28.142 1.00 84.31 209 GLU A O 1
ATOM 1512 N N . ASN A 1 210 ? 2.157 1.434 26.762 1.00 86.06 210 ASN A N 1
ATOM 1513 C CA . ASN A 1 210 ? 2.387 2.801 27.199 1.00 86.06 210 ASN A CA 1
ATOM 1514 C C . ASN A 1 210 ? 1.683 3.774 26.243 1.00 86.06 210 ASN A C 1
ATOM 1516 O O . ASN A 1 210 ? 2.086 3.895 25.083 1.00 86.06 210 ASN A O 1
ATOM 1520 N N . PRO A 1 211 ? 0.694 4.551 26.713 1.00 87.94 211 PRO A N 1
ATOM 1521 C CA . PRO A 1 211 ? -0.049 5.470 25.858 1.00 87.94 211 PRO A CA 1
ATOM 1522 C C . PRO A 1 211 ? 0.818 6.574 25.258 1.00 87.94 211 PRO A C 1
ATOM 1524 O O . PRO A 1 211 ? 0.434 7.172 24.264 1.00 87.94 211 PRO A O 1
ATOM 1527 N N . ASN A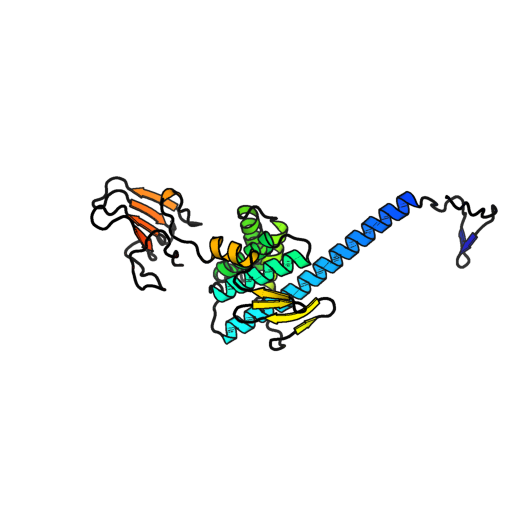 1 212 ? 1.999 6.872 25.806 1.00 84.88 212 ASN A N 1
ATOM 1528 C CA . ASN A 1 212 ? 2.891 7.859 25.193 1.00 84.88 212 ASN A CA 1
ATOM 1529 C C . ASN A 1 212 ? 3.540 7.374 23.896 1.00 84.88 212 ASN A C 1
ATOM 1531 O O . ASN A 1 212 ? 3.965 8.216 23.107 1.00 84.88 212 ASN A O 1
ATOM 1535 N N . ASP A 1 213 ? 3.569 6.061 23.677 1.00 82.44 213 ASP A N 1
ATOM 1536 C CA . ASP A 1 213 ? 4.058 5.456 22.441 1.00 82.44 213 ASP A CA 1
ATOM 1537 C C . ASP A 1 213 ? 2.964 5.449 21.356 1.00 82.44 213 ASP A C 1
ATOM 1539 O O . ASP A 1 213 ? 3.236 5.154 20.192 1.00 82.44 213 ASP A O 1
ATOM 1543 N N . PHE A 1 214 ? 1.727 5.832 21.705 1.00 86.06 214 PHE A N 1
ATOM 1544 C CA . PHE A 1 214 ? 0.639 5.992 20.749 1.00 86.06 214 PHE A CA 1
ATOM 1545 C C . PHE A 1 214 ? 0.734 7.350 20.044 1.00 86.06 214 PHE A C 1
ATOM 1547 O O . PHE A 1 214 ? 0.586 8.414 20.656 1.00 86.06 214 PHE A O 1
ATOM 1554 N N . ASN A 1 215 ? 0.978 7.316 18.733 1.00 81.94 215 ASN A N 1
ATOM 1555 C CA . ASN A 1 215 ? 1.111 8.509 17.896 1.00 81.94 215 ASN A CA 1
ATOM 1556 C C . ASN A 1 215 ? 0.320 8.371 16.581 1.00 81.94 215 ASN A C 1
ATOM 1558 O O . ASN A 1 215 ? 0.926 8.232 15.516 1.00 81.94 215 ASN A O 1
ATOM 1562 N N . PRO A 1 216 ? -1.024 8.367 16.646 1.00 77.31 216 PRO A N 1
ATOM 1563 C CA . PRO A 1 216 ? -1.872 8.310 15.461 1.00 77.31 216 PRO A CA 1
ATOM 1564 C C . PRO A 1 216 ? -1.645 9.541 14.571 1.00 77.31 216 PRO A C 1
ATOM 1566 O O . PRO A 1 216 ? -1.633 10.681 15.044 1.00 77.31 216 PRO A O 1
ATOM 1569 N N . GLU A 1 217 ? -1.440 9.299 13.277 1.00 71.56 217 GLU A N 1
ATOM 1570 C CA . GLU A 1 217 ? -1.098 10.334 12.302 1.00 71.56 217 GLU A CA 1
ATOM 1571 C C . GLU A 1 217 ? -2.223 11.376 12.162 1.00 71.56 217 GLU A C 1
ATOM 1573 O O . GLU A 1 217 ? -3.406 11.055 12.224 1.00 71.56 217 GLU A O 1
ATOM 1578 N N . GLY A 1 218 ? -1.855 12.652 12.008 1.00 74.94 218 GLY A N 1
ATOM 1579 C CA . GLY A 1 218 ? -2.810 13.749 11.800 1.00 74.94 218 GLY A CA 1
ATOM 1580 C C . GLY A 1 218 ? -3.559 14.237 13.048 1.00 74.94 218 GLY A C 1
ATOM 1581 O O . GLY A 1 218 ? -4.196 15.290 12.992 1.00 74.94 218 GLY A O 1
ATOM 1582 N N . LEU A 1 219 ? -3.448 13.548 14.189 1.00 85.50 219 LEU A N 1
ATOM 1583 C CA . LEU A 1 219 ? -4.157 13.910 15.418 1.00 85.50 219 LEU A CA 1
ATOM 1584 C C . LEU A 1 219 ? -3.286 14.725 16.386 1.00 85.50 219 LEU A C 1
ATOM 1586 O O . LEU A 1 219 ? -2.085 14.508 16.539 1.00 85.50 219 LEU A O 1
ATOM 1590 N N . VAL A 1 220 ? -3.908 15.663 17.102 1.00 89.69 220 VAL A N 1
ATOM 1591 C CA . VAL A 1 220 ? -3.239 16.493 18.111 1.00 89.69 220 VAL A CA 1
ATOM 1592 C C . VAL A 1 220 ? -3.362 15.845 19.487 1.00 89.69 220 VAL A C 1
ATOM 1594 O O . VAL A 1 220 ? -4.473 15.687 20.000 1.00 89.69 220 VAL A O 1
ATOM 1597 N N . LYS A 1 221 ? -2.220 15.536 20.115 1.00 93.12 221 LYS A N 1
ATOM 1598 C CA . LYS A 1 221 ? -2.155 15.023 21.492 1.00 93.12 221 LYS A CA 1
ATOM 1599 C C . LYS A 1 221 ? -2.449 16.129 22.516 1.00 93.12 221 LYS A C 1
ATOM 1601 O O . LYS A 1 221 ? -1.832 17.194 22.486 1.00 93.12 221 LYS A O 1
ATOM 1606 N N . LYS A 1 222 ? -3.353 15.864 23.461 1.00 92.25 222 LYS A N 1
ATOM 1607 C CA . LYS A 1 222 ? -3.660 16.705 24.628 1.00 92.25 222 LYS A CA 1
ATOM 1608 C C . LYS A 1 222 ? -3.715 15.850 25.886 1.00 92.25 222 LYS A C 1
ATOM 1610 O O . LYS A 1 222 ? -4.346 14.797 25.897 1.00 92.25 222 LYS A O 1
ATOM 1615 N N . GLU A 1 223 ? -3.084 16.325 26.953 1.00 92.19 223 GLU A N 1
ATOM 1616 C CA . GLU A 1 223 ? -3.041 15.631 28.240 1.00 92.19 223 GLU A CA 1
ATOM 1617 C C . GLU A 1 223 ? -3.846 16.394 29.291 1.00 92.19 223 GLU A C 1
ATOM 1619 O O . GLU A 1 223 ? -3.747 17.616 29.409 1.00 92.19 223 GLU A O 1
ATOM 1624 N N . TYR A 1 224 ? -4.630 15.655 30.069 1.00 89.25 224 TYR A N 1
ATOM 1625 C CA . TYR A 1 224 ? -5.510 16.175 31.106 1.00 89.25 224 TYR A CA 1
ATOM 1626 C C . TYR A 1 224 ? -5.170 15.485 32.434 1.00 89.25 224 TYR A C 1
ATOM 1628 O O . TYR A 1 224 ? -5.732 14.431 32.746 1.00 89.25 224 TYR A O 1
ATOM 1636 N N . PRO A 1 225 ? -4.214 16.023 33.212 1.00 83.81 225 PRO A N 1
ATOM 1637 C CA . PRO A 1 225 ? -3.904 15.487 34.532 1.00 83.81 225 PRO A CA 1
ATOM 1638 C C . PRO A 1 225 ? -5.024 15.824 35.532 1.00 83.81 225 PRO A C 1
ATOM 1640 O O . PRO A 1 225 ? -5.518 16.951 35.558 1.00 83.81 225 PRO A O 1
ATOM 1643 N N . GLY A 1 226 ? -5.406 14.860 36.379 1.00 79.25 226 GLY A N 1
ATOM 1644 C CA . GLY A 1 226 ? -6.304 15.095 37.520 1.00 79.25 226 GLY A CA 1
ATOM 1645 C C . GLY A 1 226 ? -7.805 15.063 37.214 1.00 79.25 226 GLY A C 1
ATOM 1646 O O . GLY A 1 226 ? -8.571 15.802 37.831 1.00 79.25 226 GLY A O 1
ATOM 1647 N N . THR A 1 227 ? -8.250 14.229 36.270 1.00 81.19 227 THR A N 1
ATOM 1648 C CA . THR A 1 227 ? -9.689 13.989 36.074 1.00 81.19 227 THR A CA 1
ATOM 1649 C C . THR A 1 227 ? -10.243 13.046 37.150 1.00 81.19 227 THR A C 1
ATOM 1651 O O . THR A 1 227 ? -9.488 12.402 37.877 1.00 81.19 227 THR A O 1
ATOM 1654 N N . LYS A 1 228 ? -11.575 12.908 37.230 1.00 79.12 228 LYS A N 1
ATOM 1655 C CA . LYS A 1 228 ? -12.240 11.946 38.133 1.00 79.12 228 LYS A CA 1
ATOM 1656 C C . LYS A 1 228 ? -11.792 10.487 37.937 1.00 79.12 228 LYS A C 1
ATOM 1658 O O . LYS A 1 228 ? -11.948 9.696 38.856 1.00 79.12 228 LYS A O 1
ATOM 1663 N N . ASN A 1 229 ? -11.249 10.165 36.762 1.00 74.75 229 ASN A N 1
ATOM 1664 C CA . ASN A 1 229 ? -10.785 8.833 36.390 1.00 74.75 229 ASN A CA 1
ATOM 1665 C C . ASN A 1 229 ? -9.245 8.735 36.376 1.00 74.75 229 ASN A C 1
ATOM 1667 O O . ASN A 1 229 ? -8.719 7.734 35.916 1.00 74.75 229 ASN A O 1
ATOM 1671 N N . GLY A 1 230 ? -8.521 9.756 36.853 1.00 85.81 230 GLY A N 1
ATOM 1672 C CA . GLY A 1 230 ? -7.060 9.824 36.749 1.00 85.81 230 GLY A CA 1
ATOM 1673 C C . GLY A 1 230 ? -6.577 10.642 35.547 1.00 85.81 230 GLY A C 1
ATOM 1674 O O . GLY A 1 230 ? -7.244 11.599 35.122 1.00 85.81 230 GLY A O 1
ATOM 1675 N N . LYS A 1 231 ? -5.388 10.330 35.024 1.00 89.44 231 LYS A N 1
ATOM 1676 C CA . LYS A 1 231 ? -4.836 10.968 33.819 1.00 89.44 231 LYS A CA 1
ATOM 1677 C C . LYS A 1 231 ? -5.625 10.532 32.581 1.00 89.44 231 LYS A C 1
ATOM 1679 O O . LYS A 1 231 ? -5.860 9.351 32.361 1.00 89.44 231 LYS A O 1
ATOM 1684 N N . VAL A 1 232 ? -5.975 11.500 31.735 1.00 91.50 232 VAL A N 1
ATOM 1685 C CA . VAL A 1 232 ? -6.569 1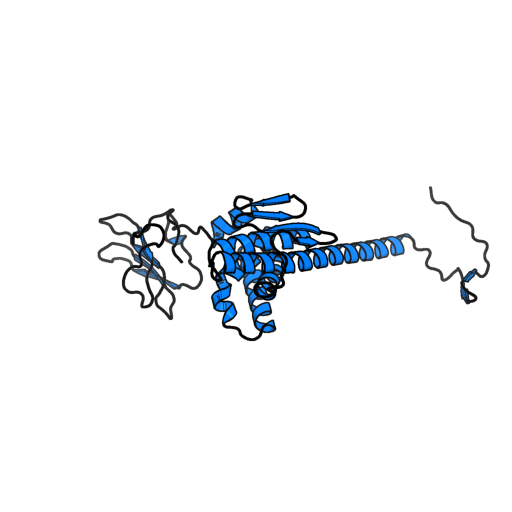1.241 30.415 1.00 91.50 232 VAL A CA 1
ATOM 1686 C C . VAL A 1 232 ? -5.675 11.832 29.334 1.00 91.50 232 VAL A C 1
ATOM 1688 O O . VAL A 1 232 ? -5.203 12.966 29.456 1.00 91.50 232 VAL A O 1
ATOM 1691 N N . ILE A 1 233 ? -5.455 11.077 28.262 1.00 93.06 233 ILE A N 1
ATOM 1692 C CA . ILE A 1 233 ? -4.736 11.529 27.069 1.00 93.06 233 ILE A CA 1
ATOM 1693 C C . ILE A 1 233 ? -5.689 11.424 25.884 1.00 93.06 233 ILE A C 1
ATOM 1695 O O . ILE A 1 233 ? -6.350 10.407 25.712 1.00 93.06 233 ILE A O 1
ATOM 1699 N N . LYS A 1 234 ? -5.778 12.475 25.071 1.00 93.62 234 LYS A N 1
ATOM 1700 C CA . LYS A 1 234 ? -6.581 12.477 23.846 1.00 93.62 234 LYS A CA 1
ATOM 1701 C C . LYS A 1 234 ? -5.709 12.779 22.644 1.00 93.62 234 LYS A C 1
ATOM 1703 O O . LYS A 1 234 ? -4.881 13.682 22.715 1.00 93.62 234 LYS A O 1
ATOM 1708 N N . TRP A 1 235 ? -5.967 12.098 21.541 1.00 94.19 235 TRP A N 1
ATOM 1709 C CA . TRP A 1 235 ? -5.450 12.417 20.216 1.00 94.19 235 TRP A CA 1
ATOM 1710 C C . TRP A 1 235 ? -6.653 12.728 19.347 1.00 94.19 235 TRP A C 1
ATOM 1712 O O . TRP A 1 235 ? -7.479 11.847 19.147 1.00 94.19 235 TRP A O 1
ATOM 1722 N N . GLN A 1 236 ? -6.803 13.970 18.893 1.00 92.25 236 GLN A N 1
ATOM 1723 C CA . GLN A 1 236 ? -7.996 14.377 18.143 1.00 92.25 236 GLN A CA 1
ATOM 1724 C C . GLN A 1 236 ? -7.653 15.188 16.903 1.00 92.25 236 GLN A C 1
ATOM 1726 O O . GLN A 1 236 ? -6.732 16.011 16.927 1.00 92.25 236 GLN A O 1
ATOM 1731 N N . ASP A 1 237 ? -8.451 15.008 15.858 1.00 87.25 237 ASP A N 1
ATOM 1732 C CA . ASP A 1 237 ? -8.458 15.875 14.696 1.00 87.25 237 ASP A CA 1
ATOM 1733 C C . ASP A 1 237 ? -8.966 17.259 15.149 1.00 87.25 237 ASP A C 1
ATOM 1735 O O . ASP A 1 237 ? -10.019 17.369 15.790 1.00 87.25 237 ASP A O 1
ATOM 1739 N N . PRO A 1 238 ? -8.222 18.343 14.880 1.00 84.62 238 PRO A N 1
ATOM 1740 C CA . PRO A 1 238 ? -8.582 19.675 15.355 1.00 84.62 238 PRO A CA 1
ATOM 1741 C C . PRO A 1 238 ? -9.824 20.268 14.669 1.00 84.62 238 PRO A C 1
ATOM 1743 O O . PRO A 1 238 ? -10.384 21.233 15.191 1.00 84.62 238 PRO A O 1
ATOM 1746 N N . LYS A 1 239 ? -10.235 19.741 13.512 1.00 86.19 239 LYS A N 1
ATOM 1747 C CA . LYS A 1 239 ? -11.410 20.167 12.743 1.00 86.19 239 LYS A CA 1
ATOM 1748 C C . LYS A 1 239 ? -12.649 19.366 13.129 1.00 86.19 239 LYS A C 1
ATOM 1750 O O . LYS A 1 239 ? -13.682 19.973 13.395 1.00 86.19 239 LYS A O 1
ATOM 1755 N N . THR A 1 240 ? -12.554 18.037 13.149 1.00 87.38 240 THR A N 1
ATOM 1756 C CA . THR A 1 240 ? -13.720 17.155 13.349 1.00 87.38 240 THR A CA 1
ATOM 1757 C C . THR A 1 240 ? -13.904 16.751 14.811 1.00 87.38 240 THR A C 1
ATOM 1759 O O . THR A 1 240 ? -15.016 16.451 15.239 1.00 87.38 240 THR A O 1
ATOM 1762 N N . GLY A 1 241 ? -12.838 16.770 15.616 1.00 86.38 241 GLY A N 1
ATOM 1763 C CA . GLY A 1 241 ? -12.843 16.278 16.995 1.00 86.38 241 GLY A CA 1
ATOM 1764 C C . GLY A 1 241 ? -12.816 14.751 17.119 1.00 86.38 241 GLY A C 1
ATOM 1765 O O . GLY A 1 241 ? -12.783 14.248 18.245 1.00 86.38 241 GLY A O 1
ATOM 1766 N N . GLU A 1 242 ? -12.812 14.029 15.999 1.00 89.62 242 GLU A N 1
ATOM 1767 C CA . GLU A 1 242 ? -12.648 12.577 15.941 1.00 89.62 242 GLU A CA 1
ATOM 1768 C C . GLU A 1 242 ? -11.248 12.166 16.409 1.00 89.62 242 GLU A C 1
ATOM 1770 O O . GLU A 1 242 ? -10.295 12.941 16.303 1.00 89.62 242 GLU A O 1
ATOM 1775 N N . GLY A 1 243 ? -11.106 10.959 16.951 1.00 91.38 243 GLY A N 1
ATOM 1776 C CA . GLY A 1 243 ? -9.796 10.417 17.287 1.00 91.38 243 GLY A CA 1
ATOM 1777 C C . GLY A 1 243 ? -9.855 9.375 18.388 1.00 91.38 243 GLY A C 1
ATOM 1778 O O . GLY A 1 243 ? -10.750 8.536 18.407 1.00 91.38 243 GLY A O 1
ATOM 1779 N N . TYR A 1 244 ? -8.913 9.430 19.322 1.00 93.56 244 TYR A N 1
ATOM 1780 C CA . TYR A 1 244 ? -8.749 8.420 20.361 1.00 93.56 244 TYR A CA 1
ATOM 1781 C C . TYR A 1 244 ? -8.551 9.047 21.733 1.00 93.56 244 TYR A C 1
ATOM 1783 O O . TYR A 1 244 ? -8.037 10.160 21.877 1.00 93.56 244 TYR A O 1
ATOM 1791 N N . GLU A 1 245 ? -8.932 8.304 22.758 1.00 93.44 245 GLU A N 1
ATOM 1792 C CA . GLU A 1 245 ? -8.723 8.663 24.151 1.00 93.44 245 GLU A CA 1
ATOM 1793 C C . GLU A 1 245 ? -8.154 7.466 24.898 1.00 93.44 245 GLU A C 1
ATOM 1795 O O . GLU A 1 245 ? -8.654 6.359 24.753 1.00 93.44 245 GLU A O 1
ATOM 1800 N N . TRP A 1 246 ? -7.134 7.707 25.710 1.00 93.94 246 TRP A N 1
ATOM 1801 C CA . TRP A 1 246 ? -6.670 6.783 26.729 1.00 93.94 246 TRP A CA 1
ATOM 1802 C C . TRP A 1 246 ? -7.054 7.325 28.102 1.00 93.94 246 TRP A C 1
ATOM 1804 O O . TRP A 1 246 ? -6.900 8.525 28.372 1.00 93.94 246 TRP A O 1
ATOM 1814 N N . ASN A 1 247 ? -7.547 6.445 28.961 1.00 89.94 247 ASN A N 1
ATOM 1815 C CA . ASN A 1 247 ? -7.998 6.766 30.302 1.00 89.94 247 ASN A CA 1
ATOM 1816 C C . ASN A 1 247 ? -7.320 5.823 31.300 1.00 89.94 247 ASN A C 1
ATOM 1818 O O . ASN A 1 247 ? -7.413 4.608 31.148 1.00 89.94 247 ASN A O 1
ATOM 1822 N N . GLU A 1 248 ? -6.676 6.394 32.321 1.00 85.81 248 GLU A N 1
ATOM 1823 C CA . GLU A 1 248 ? -6.071 5.637 33.425 1.00 85.81 248 GLU A CA 1
ATOM 1824 C C . GLU A 1 248 ? -7.122 4.807 34.187 1.00 85.81 248 GLU A C 1
ATOM 1826 O O . GLU A 1 248 ? -6.799 3.752 34.716 1.00 85.81 248 GLU A O 1
ATOM 1831 N N . ASP A 1 249 ? -8.374 5.292 34.220 1.00 77.69 249 ASP A N 1
ATOM 1832 C CA . ASP A 1 249 ? -9.529 4.734 34.936 1.00 77.69 249 ASP A CA 1
ATOM 1833 C C . ASP A 1 249 ? -9.167 3.889 36.162 1.00 77.69 249 ASP A C 1
ATOM 1835 O O . ASP A 1 249 ? -9.185 2.657 36.150 1.00 77.69 249 ASP A O 1
ATOM 1839 N N . ILE A 1 250 ? -8.927 4.593 37.267 1.00 66.38 250 ILE A N 1
ATOM 1840 C CA . ILE A 1 250 ? -8.543 4.021 38.564 1.00 66.38 250 ILE A CA 1
ATOM 1841 C C . ILE A 1 250 ? -9.490 2.889 39.028 1.00 66.38 250 ILE A C 1
ATOM 1843 O O . ILE A 1 250 ? -9.076 2.038 39.814 1.00 66.38 250 ILE A O 1
ATOM 1847 N N . ALA A 1 251 ? -10.753 2.864 38.579 1.00 70.81 251 ALA A N 1
ATOM 1848 C CA . ALA A 1 251 ? -11.736 1.870 39.006 1.00 70.81 251 ALA A CA 1
ATOM 1849 C C . ALA A 1 251 ? -11.759 0.596 38.143 1.00 70.81 251 ALA A C 1
ATOM 1851 O O . ALA A 1 251 ? -11.978 -0.485 38.689 1.00 70.81 251 ALA A O 1
ATOM 1852 N N . ASN A 1 252 ? -11.555 0.712 36.826 1.00 71.50 252 ASN A N 1
ATOM 1853 C CA . ASN A 1 252 ? -11.736 -0.399 35.875 1.00 71.50 252 ASN A CA 1
ATOM 1854 C C . ASN A 1 252 ? -10.455 -0.796 35.126 1.00 71.50 252 ASN A C 1
ATOM 1856 O O . ASN A 1 252 ? -10.479 -1.742 34.338 1.00 71.50 252 ASN A O 1
ATOM 1860 N N . GLY A 1 253 ? -9.345 -0.112 35.402 1.00 81.81 253 GLY A N 1
ATOM 1861 C CA . GLY A 1 253 ? -8.068 -0.321 34.738 1.00 81.81 253 GLY A CA 1
ATOM 1862 C C . GLY A 1 253 ? -7.933 0.496 33.456 1.00 81.81 253 GLY A C 1
ATOM 1863 O O . GLY A 1 253 ? -8.916 0.904 32.833 1.00 81.81 253 GLY A O 1
ATOM 1864 N N . GLU A 1 254 ? -6.680 0.718 33.075 1.00 88.88 254 GLU A N 1
ATOM 1865 C CA . GLU A 1 254 ? -6.299 1.564 31.950 1.00 88.88 254 GLU A CA 1
ATOM 1866 C C . GLU A 1 254 ? -6.828 1.002 30.623 1.00 88.88 254 GLU A C 1
ATOM 1868 O O . GLU A 1 254 ? -6.695 -0.192 30.344 1.00 88.88 254 GLU A O 1
ATOM 1873 N N . HIS A 1 255 ? -7.423 1.856 29.792 1.00 92.06 255 HIS A N 1
ATOM 1874 C CA . HIS A 1 255 ? -7.981 1.447 28.501 1.00 92.06 255 HIS A CA 1
ATOM 1875 C C . HIS A 1 255 ? -8.070 2.610 27.509 1.00 92.06 255 HIS A C 1
ATOM 1877 O O . HIS A 1 255 ? -7.903 3.786 27.843 1.00 92.06 255 HIS A O 1
ATOM 1883 N N . TYR A 1 256 ? -8.360 2.251 26.265 1.00 92.44 256 TYR A N 1
ATOM 1884 C CA . TYR A 1 256 ? -8.537 3.129 25.126 1.00 92.44 256 TYR A CA 1
ATOM 1885 C C . TYR A 1 256 ? -9.992 3.178 24.663 1.00 92.44 256 TYR A C 1
ATOM 1887 O O . TYR A 1 256 ? -10.794 2.268 24.881 1.00 92.44 256 TYR A O 1
ATOM 1895 N N . HIS A 1 257 ? -10.304 4.263 23.966 1.00 93.31 257 HIS A N 1
ATOM 1896 C CA . HIS A 1 257 ? -11.585 4.547 23.348 1.00 93.31 257 HIS A CA 1
ATOM 1897 C C . HIS A 1 257 ? -11.393 5.184 21.973 1.00 93.31 257 HIS A C 1
ATOM 1899 O O . HIS A 1 257 ? -10.522 6.040 21.797 1.00 93.31 257 HIS A O 1
ATOM 1905 N N . LYS A 1 258 ? -12.293 4.866 21.040 1.00 91.75 258 LYS A N 1
ATOM 1906 C CA . LYS A 1 258 ? -12.489 5.624 19.803 1.00 91.75 258 LYS A CA 1
ATOM 1907 C C . LYS A 1 258 ? -13.514 6.729 20.049 1.00 91.75 258 LYS A C 1
ATOM 1909 O O . LYS A 1 258 ? -14.579 6.499 20.630 1.00 91.75 258 LYS A O 1
ATOM 1914 N N . LEU A 1 259 ? -13.179 7.939 19.622 1.00 90.81 259 LEU A N 1
ATOM 1915 C CA . LEU A 1 259 ? -14.031 9.118 19.686 1.00 90.81 259 LEU A CA 1
ATOM 1916 C C . LEU A 1 259 ? -14.659 9.350 18.307 1.00 90.81 259 LEU A C 1
ATOM 1918 O O . LEU A 1 259 ? -13.908 9.396 17.336 1.00 90.81 259 LEU A O 1
ATOM 1922 N N . PRO A 1 260 ? -15.987 9.537 18.211 1.00 89.75 260 PRO A N 1
ATOM 1923 C CA . PRO A 1 260 ? -16.641 9.861 16.946 1.00 89.75 260 PRO A CA 1
ATOM 1924 C C . PRO A 1 260 ? -16.385 11.318 16.540 1.00 89.75 260 PRO A C 1
ATOM 1926 O O . PRO A 1 260 ? -15.879 12.124 17.332 1.00 89.75 260 PRO A O 1
ATOM 1929 N N . GLU A 1 261 ? -16.835 11.686 15.340 1.00 86.19 261 GLU A N 1
ATOM 1930 C CA . GLU A 1 261 ? -16.976 13.085 14.932 1.00 86.19 261 GLU A CA 1
ATOM 1931 C C . GLU A 1 261 ? -17.731 13.904 16.003 1.00 86.19 261 GLU A C 1
ATOM 1933 O O . GLU A 1 261 ? -18.709 13.463 16.613 1.00 86.19 261 GLU A O 1
ATOM 1938 N N . GLY A 1 262 ? -17.226 15.102 16.300 1.00 84.62 262 GLY A N 1
ATOM 1939 C CA . GLY A 1 262 ? -17.672 15.949 17.408 1.00 84.62 262 GLY A CA 1
ATOM 1940 C C . GLY A 1 262 ? -16.998 15.648 18.754 1.00 84.62 262 GLY A C 1
ATOM 1941 O O . GLY A 1 262 ? -17.191 16.403 19.714 1.00 84.62 262 GLY A O 1
ATOM 1942 N N . GLY A 1 263 ? -16.197 14.579 18.852 1.00 84.69 263 GLY A N 1
ATOM 1943 C CA . GLY A 1 263 ? -15.331 14.273 19.996 1.00 84.69 263 GLY A CA 1
ATOM 1944 C C . GLY A 1 263 ? -16.061 13.927 21.297 1.00 84.69 263 GLY A C 1
ATOM 1945 O O . GLY A 1 263 ? -15.471 14.005 22.380 1.00 84.69 263 GLY A O 1
ATOM 1946 N N . LYS A 1 264 ? -17.354 13.586 21.214 1.00 83.81 264 LYS A N 1
ATOM 1947 C CA . LYS A 1 264 ? -18.212 13.249 22.358 1.00 83.81 264 LYS A CA 1
ATOM 1948 C C . LYS A 1 264 ? -18.856 11.884 22.159 1.00 83.81 264 LYS A C 1
ATOM 1950 O O . LYS A 1 264 ? -19.525 11.655 21.161 1.00 83.81 264 LYS A O 1
ATOM 1955 N N . GLY A 1 265 ? -18.720 11.024 23.162 1.00 87.38 265 GLY A N 1
ATOM 1956 C CA . GLY A 1 265 ? -19.209 9.648 23.115 1.00 87.38 265 GLY A CA 1
ATOM 1957 C C . GLY A 1 265 ? -18.085 8.654 22.852 1.00 87.38 265 GLY A C 1
ATOM 1958 O O . GLY A 1 265 ? -16.905 8.987 23.008 1.00 87.38 265 GLY A O 1
ATOM 1959 N N . ARG A 1 266 ? -18.483 7.428 22.517 1.00 90.38 266 ARG A N 1
ATOM 1960 C CA . ARG A 1 266 ? -17.607 6.284 22.273 1.00 90.38 266 ARG A CA 1
ATOM 1961 C C . ARG A 1 266 ? -18.115 5.513 21.067 1.00 90.38 266 ARG A C 1
ATOM 1963 O O . ARG A 1 266 ? -19.326 5.341 20.929 1.00 90.38 266 ARG A O 1
ATOM 1970 N N . VAL A 1 267 ? -17.196 5.077 20.217 1.00 87.12 267 VAL A N 1
ATOM 1971 C CA . VAL A 1 267 ? -17.499 4.191 19.091 1.00 87.12 267 VAL A CA 1
ATOM 1972 C C . VAL A 1 267 ? -17.080 2.772 19.481 1.00 87.12 267 VAL A C 1
ATOM 1974 O O . VAL A 1 267 ? -15.920 2.583 19.855 1.00 87.12 267 VAL A O 1
ATOM 1977 N N . PRO A 1 268 ? -17.994 1.787 19.434 1.00 85.69 268 PRO A N 1
ATOM 1978 C CA . PRO A 1 268 ? -17.638 0.387 19.620 1.00 85.69 268 PRO A CA 1
ATOM 1979 C C . PRO A 1 268 ? -16.671 -0.098 18.539 1.00 85.69 268 PRO A C 1
ATOM 1981 O O . PRO A 1 268 ? -16.816 0.255 17.369 1.00 85.69 268 PRO A O 1
ATOM 1984 N N . HIS A 1 269 ? -15.720 -0.945 18.918 1.00 80.44 269 HIS A N 1
ATOM 1985 C CA . HIS A 1 269 ? -14.807 -1.589 17.983 1.00 80.44 269 HIS A CA 1
ATOM 1986 C C . HIS A 1 269 ? -15.597 -2.475 16.996 1.00 80.44 269 HIS A C 1
ATOM 1988 O O . HIS A 1 269 ? -16.424 -3.275 17.443 1.00 80.44 269 HIS A O 1
ATOM 1994 N N . PRO A 1 270 ? -15.350 -2.398 15.675 1.00 69.00 270 PRO A N 1
ATOM 1995 C CA . PRO A 1 270 ? -16.131 -3.118 14.666 1.00 69.00 270 PRO A CA 1
ATOM 1996 C C . PRO A 1 270 ? -16.048 -4.644 14.822 1.00 69.00 270 PRO A C 1
ATOM 1998 O O . PRO A 1 270 ? -17.053 -5.329 14.645 1.00 69.00 270 PRO A O 1
ATOM 2001 N N . ASP A 1 271 ? -14.884 -5.167 15.223 1.00 68.50 271 ASP A N 1
ATOM 2002 C CA . ASP A 1 271 ? -14.677 -6.618 15.349 1.00 68.50 271 ASP A CA 1
ATOM 2003 C C . ASP A 1 271 ? -15.211 -7.214 16.668 1.00 68.50 271 ASP A C 1
ATOM 2005 O O . ASP A 1 271 ? -15.580 -8.386 16.707 1.00 68.50 271 ASP A O 1
ATOM 2009 N N . THR A 1 272 ? -15.258 -6.439 17.761 1.00 76.94 272 THR A N 1
ATOM 2010 C CA . THR A 1 272 ? -15.596 -6.964 19.103 1.00 76.94 272 THR A CA 1
ATOM 2011 C C . THR A 1 272 ? -16.910 -6.416 19.655 1.00 76.94 272 THR A C 1
ATOM 2013 O O . THR A 1 272 ? -17.471 -6.987 20.589 1.00 76.94 272 THR A O 1
ATOM 2016 N N . GLY A 1 273 ? -17.410 -5.306 19.105 1.00 83.00 273 GLY A N 1
ATOM 2017 C CA . GLY A 1 273 ? -18.571 -4.581 19.614 1.00 83.00 273 GLY A CA 1
ATOM 2018 C C . GLY A 1 273 ? -18.344 -3.892 20.965 1.00 83.00 273 GLY A C 1
ATOM 2019 O O . GLY A 1 273 ? -19.301 -3.356 21.521 1.00 83.00 273 GLY A O 1
ATOM 2020 N N . ASN A 1 274 ? -17.117 -3.898 21.501 1.00 86.31 274 ASN A N 1
ATOM 2021 C CA . ASN A 1 274 ? -16.779 -3.262 22.773 1.00 86.31 274 ASN A CA 1
ATOM 2022 C C . ASN A 1 274 ? -16.252 -1.841 22.544 1.00 86.31 274 ASN A C 1
ATOM 2024 O O . ASN A 1 274 ? -15.450 -1.604 21.645 1.00 86.31 274 ASN A O 1
ATOM 2028 N N . ASP A 1 275 ? -16.692 -0.889 23.356 1.00 88.44 275 ASP A N 1
ATOM 2029 C CA . ASP A 1 275 ? -16.219 0.494 23.329 1.00 88.44 275 ASP A CA 1
ATOM 2030 C C . ASP A 1 275 ? -15.009 0.742 24.247 1.00 88.44 275 ASP A C 1
ATOM 2032 O O . ASP A 1 275 ? -14.423 1.826 24.201 1.00 88.44 275 ASP A O 1
ATOM 2036 N N . HIS A 1 276 ? -14.604 -0.262 25.031 1.00 90.81 276 HIS A N 1
ATOM 2037 C CA . HIS A 1 276 ? -13.359 -0.300 25.799 1.00 90.81 276 HIS A CA 1
ATOM 2038 C C . HIS A 1 276 ? -12.354 -1.211 25.085 1.00 90.81 276 HIS A C 1
ATOM 2040 O O . HIS A 1 276 ? -12.618 -2.400 24.900 1.00 90.81 276 HIS A O 1
ATOM 2046 N N . MET A 1 277 ? -11.216 -0.647 24.685 1.00 90.12 277 MET A N 1
ATOM 2047 C CA . MET A 1 277 ? -10.122 -1.357 24.014 1.00 90.12 277 MET A CA 1
ATOM 2048 C C . MET A 1 277 ? -8.875 -1.350 24.894 1.00 90.12 277 MET A C 1
ATOM 2050 O O . MET A 1 277 ? -8.627 -0.393 25.622 1.00 90.12 277 MET A O 1
ATOM 2054 N N . TYR A 1 278 ? -8.072 -2.398 24.826 1.00 89.19 278 TYR A N 1
ATOM 2055 C CA . TYR A 1 278 ? -6.916 -2.605 25.691 1.00 89.19 278 TYR A CA 1
ATOM 2056 C C . TYR A 1 278 ? -5.618 -2.648 24.882 1.00 89.19 278 TYR A C 1
ATOM 2058 O O . TYR A 1 278 ? -5.653 -2.818 23.662 1.00 89.19 278 TYR A O 1
ATOM 2066 N N . PRO A 1 279 ? -4.450 -2.489 25.532 1.00 84.00 279 PRO A N 1
ATOM 2067 C CA . PRO A 1 279 ? -3.177 -2.757 24.879 1.00 84.00 279 PRO A CA 1
ATOM 2068 C C . PRO A 1 279 ? -3.173 -4.111 24.157 1.00 84.00 279 PRO A C 1
ATOM 2070 O O . PRO A 1 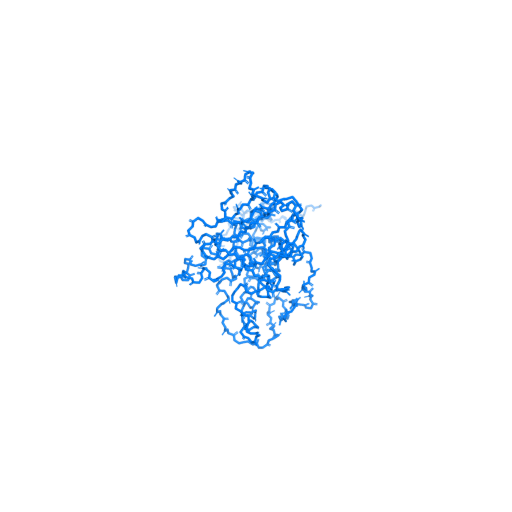279 ? -3.584 -5.122 24.725 1.00 84.00 279 PRO A O 1
ATOM 2073 N N . GLY A 1 280 ? -2.716 -4.121 22.907 1.00 75.06 280 GLY A N 1
ATOM 2074 C CA . GLY A 1 280 ? -2.747 -5.296 22.033 1.00 75.06 280 GLY A CA 1
ATOM 2075 C C . GLY A 1 280 ? -4.043 -5.479 21.232 1.00 75.06 280 GLY A C 1
ATOM 2076 O O . GLY A 1 280 ? -4.019 -6.212 20.245 1.00 75.06 280 GLY A O 1
ATOM 2077 N N . ASP A 1 281 ? -5.138 -4.790 21.572 1.00 79.25 281 ASP A N 1
ATOM 2078 C CA . ASP A 1 281 ? -6.313 -4.735 20.698 1.00 79.25 281 ASP A CA 1
ATOM 2079 C C . ASP A 1 281 ? -5.994 -3.908 19.453 1.00 79.25 281 ASP A C 1
ATOM 2081 O O . ASP A 1 281 ? -5.276 -2.903 19.518 1.00 79.25 281 ASP A O 1
ATOM 2085 N N . ARG A 1 282 ? -6.561 -4.317 18.316 1.00 76.62 282 ARG A N 1
ATOM 2086 C CA . ARG A 1 282 ? -6.463 -3.571 17.061 1.00 76.62 282 ARG A CA 1
ATOM 2087 C C . ARG A 1 282 ? -7.089 -2.182 17.232 1.00 76.62 282 ARG A C 1
ATOM 2089 O O . ARG A 1 282 ? -8.112 -2.008 17.889 1.00 76.62 282 ARG A O 1
ATOM 2096 N N . VAL A 1 283 ? -6.449 -1.177 16.652 1.00 76.44 283 VAL A N 1
ATOM 2097 C CA . VAL A 1 283 ? -6.946 0.196 16.615 1.00 76.44 283 VAL A CA 1
ATOM 2098 C C . VAL A 1 283 ? -8.009 0.272 15.516 1.00 76.44 283 VAL A C 1
ATOM 2100 O O . VAL A 1 283 ? -7.696 -0.024 14.361 1.00 76.44 283 VAL A O 1
ATOM 2103 N N . PRO A 1 284 ? -9.257 0.643 15.845 1.00 72.19 284 PRO A N 1
ATOM 2104 C CA . PRO A 1 284 ? -10.329 0.725 14.863 1.00 72.19 284 PRO A CA 1
ATOM 2105 C C . PRO A 1 284 ? -10.177 1.966 13.974 1.00 72.19 284 PRO A C 1
ATOM 2107 O O . PRO A 1 284 ? -9.898 3.058 14.482 1.00 72.19 284 PRO A O 1
ATOM 2110 N N . GLU A 1 285 ? -10.398 1.782 12.667 1.00 64.12 285 GLU A N 1
ATOM 2111 C CA . GLU A 1 285 ? -10.392 2.849 11.648 1.00 64.12 285 GLU A CA 1
ATOM 2112 C C . GLU A 1 285 ? -11.309 4.025 11.999 1.00 64.12 285 GLU A C 1
ATOM 2114 O O . GLU A 1 285 ? -12.361 3.836 12.652 1.00 64.12 285 GLU A O 1
#

Secondary structure (DSSP, 8-state):
--------S--EEETTEEE-TTSS---HHHHHHHHHHHHHHHHHHHHHHHHHHHHHHHHHHHHHHHHHHTPPTT-HHHHHHHHHHHHHHHHHTTS-HHHHHHHHHHHHHTHHHHHT--SHHHHHHHHHHHHHHHHHHTTS-HHHHHHHHHHHHHHTT------S-EEETTTEEEEE-SSEEEETTEEEETTSHHHHHHIIIIIS-BPPSSGGG---TTPEEEEEEEETTEEEEEEE-TTT--EEEEE--TTT--EEEEE-TTS-S-BPPTTT--S-B-TTSBPP-

Foldseek 3Di:
DDDDDDDDQDFDQDPNDTDRPVPDPPPPPVVVVVVVVVVVVVQLVVLLVVLLVLLLVQLLQLLVVCVVVVNDQLRLLSLLSQLLSQLVSQVSNVFHSQLRSQLRSQLSNCVVVLVVPPPLVVSLQVSLQRSLVRQVVVVGHSNSSSVSSSSNSVNSVPNDDDPQWDQDPPWGIWGDDSAWIATNNRIDGCVDPSSCVSCPPPVQDFCAQDNVPDDDPQWDWDWDADDPQGIKIWTANPVFLWGKMWTCRPPPGTWMFTAGGVVDDGDQAPVPRHRTGHGSHGDHD

Sequence (285 aa):
STTLSAIAPGMIIVGGVKVDPVNLSRDTANSLNTLGKIFDQQTVKEQQELASVFGEVAFGEIHKLSVDNGWNDGDPQKIALHAIVGAVMAQMGGGDALSGGVGAGVNEAMQKELSNITDPALRQWASYVVGSTAAKLAGGTPQTGGSTAASGTKNNELGYVISGTVNIIGIGTIIVTSTEIIVAGMVYKAGTAAYEWAYDKYINLTFPENPNDFNPEGLVKKEYPGTKNGKVIKWQDPKTGEGYEWNEDIANGEHYHKLPEGGKGRVPHPDTGNDHMYPGDRVPE